Protein 4D8B (pdb70)

CATH classification: 3.90.70.50

B-factor: mean 12.62, std 6.17, range [6.02, 39.96]

Sequence (254 aa):
QPVVKSLLNSKGIHYNQGNPYNLLTPVIEKVKPGEQSFVGQHAATGCVATATAQIMKYHNYPNKGLKDYTYTLSSNNPYFNHPKNLLFAAISTRQYNWNNILPTYSGRESNVQKMAISELMADVGISVDMDYGPSSGSAGSSSRVQRALKENFGYNQSVHQINRSDFSKQDWEAQIDKELSQNQPVYYQGVGKVGGHAFVIDGADGRNFYHVNWGWGGVSDGFFRLDALNPSALGTGGGAGGFNGYQSAVVGIKPL

Secondary structure (DSSP, 8-state):
--EE--HHHHTT-B--SSTTT-TTSPBP-SPPTTS---TTSBPP--HHHHHHHHHHHHHT--SB----EEEE--TT-TTS-SS-EEEE-GGG-B--TTTS-SB--S-S-HHHHHHHHHHHHHHHHHTT-B-SSS-B---HHHHHHHHHHTT-B-TT-EEEEGGGS-HHHHHHHHHHHHHTT--EEEEEEETTEEEEEEEEEEESSS-EEEE-SSTTTT-EEE-TT----SS--TT-TT----EEEEEEE---B-

Solvent-accessible surface area: 10650 Å² total; per-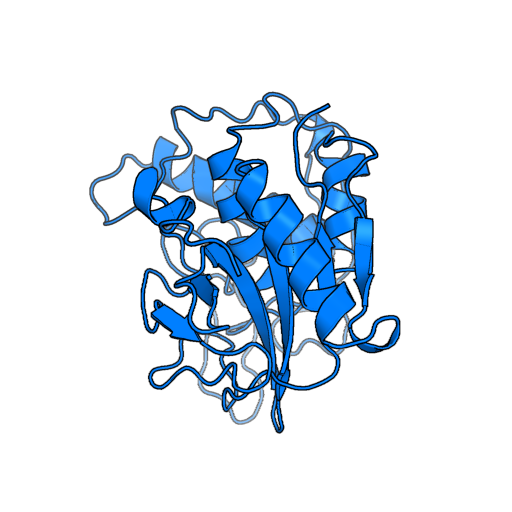residue (Å²): 66,78,106,24,104,11,11,0,71,85,94,29,1,53,0,50,3,30,121,12,8,15,48,86,4,21,66,2,66,76,74,89,114,94,61,140,62,46,74,51,90,61,0,7,0,0,16,4,0,0,1,5,0,0,1,0,18,21,37,67,50,4,102,90,0,92,122,49,39,85,21,78,7,59,90,135,6,44,24,0,86,61,120,58,102,12,120,2,21,0,36,92,47,131,9,70,22,126,39,2,40,46,57,16,111,37,243,32,54,112,97,47,38,89,14,0,0,54,0,0,9,2,0,0,15,0,0,36,0,66,1,1,27,60,9,38,30,68,0,1,56,85,1,38,48,3,2,40,91,0,0,2,2,35,140,38,0,84,60,10,56,69,108,102,67,63,96,141,71,1,20,51,47,0,26,118,18,2,68,75,84,13,0,0,0,0,30,1,62,15,104,98,31,33,6,2,0,0,0,0,0,1,34,38,147,81,45,1,11,0,2,0,2,5,40,32,68,29,39,19,88,32,64,8,88,34,0,78,10,112,57,70,25,59,34,3,46,67,5,18,0,60,26,195,12,6,0,0,5,6,1,76,41,140

Radius of gyration: 17.13 Å; Cα contacts (8 Å, |Δi|>4): 627; chains: 1; bounding box: 34×48×42 Å

Structure (mmCIF, N/CA/C/O backbone):
data_4D8B
#
_entry.id   4D8B
#
_cell.length_a   114.994
_cell.length_b   50.112
_cell.length_c   41.887
_cell.angle_alpha   90.00
_cell.angle_beta   90.00
_cell.angle_gamma   90.00
#
_symmetry.space_group_name_H-M   'P 21 21 2'
#
loop_
_entity.id
_entity.type
_entity.pdbx_description
1 polymer Streptopain
2 non-polymer 'NITRATE ION'
3 water water
#
loop_
_atom_site.group_PDB
_atom_site.id
_atom_site.type_symbol
_atom_site.label_atom_id
_atom_site.label_alt_id
_atom_site.label_comp_id
_atom_site.label_asym_id
_atom_site.label_entity_id
_atom_site.label_seq_id
_atom_site.pdbx_PDB_ins_code
_atom_site.Cartn_x
_atom_site.Cartn_y
_atom_site.Cartn_z
_atom_site.occupancy
_atom_site.B_iso_or_equiv
_atom_site.auth_seq_id
_atom_site.auth_comp_id
_atom_site.auth_asym_id
_atom_site.auth_atom_id
_atom_site.pdbx_PDB_model_num
ATOM 1 N N . GLN A 1 1 ? -16.867 -16.684 4.523 1.00 15.31 146 GLN A N 1
ATOM 2 C CA . GLN A 1 1 ? -16.978 -15.267 4.847 1.00 14.25 146 GLN A CA 1
ATOM 3 C C . GLN A 1 1 ? -17.950 -15.091 6.010 1.00 13.50 146 GLN A C 1
ATOM 4 O O . GLN A 1 1 ? -19.119 -15.453 5.882 1.00 14.22 146 GLN A O 1
ATOM 17 N N . PRO A 1 2 ? -17.483 -14.534 7.142 1.00 13.38 147 PRO A N 1
ATOM 18 C CA . PRO A 1 2 ? -18.414 -14.350 8.267 1.00 13.72 147 PRO A CA 1
ATOM 19 C C . PRO A 1 2 ? -19.533 -13.347 7.976 1.00 13.36 147 PRO A C 1
ATOM 20 O O . PRO A 1 2 ? -19.319 -12.414 7.198 1.00 14.40 147 PRO A O 1
ATOM 31 N N . VAL A 1 3 ? -20.708 -13.568 8.573 1.00 12.63 148 VAL A N 1
ATOM 32 C CA . VAL A 1 3 ? -21.814 -12.613 8.491 1.00 11.94 148 VAL A CA 1
ATOM 33 C C . VAL A 1 3 ? -21.646 -11.520 9.556 1.00 11.36 148 VAL A C 1
ATOM 34 O O . VAL A 1 3 ? -21.529 -11.809 10.752 1.00 12.30 148 VAL A O 1
ATOM 47 N N . VAL A 1 4 ? -21.631 -10.269 9.110 1.00 10.07 149 VAL A N 1
ATOM 48 C CA . VAL A 1 4 ? -21.517 -9.111 9.988 1.00 10.00 149 VAL A CA 1
ATOM 49 C C . VAL A 1 4 ? -22.587 -8.109 9.581 1.00 9.92 149 VAL A C 1
ATOM 50 O O . VAL A 1 4 ? -22.609 -7.649 8.451 1.00 10.24 149 VAL A O 1
ATOM 63 N N . LYS A 1 5 ? -23.483 -7.774 10.496 1.00 10.23 150 LYS A N 1
ATOM 64 C CA . LYS A 1 5 ? -24.529 -6.805 10.204 1.00 10.61 150 LYS A CA 1
ATOM 65 C C . LYS A 1 5 ? -23.927 -5.404 10.149 1.00 9.83 150 LYS A C 1
ATOM 66 O O . LYS A 1 5 ? -23.055 -5.054 10.933 1.00 11.18 150 LYS A O 1
ATOM 73 N N . SER A 1 6 ? -24.411 -4.590 9.221 1.00 9.00 151 SER A N 1
ATOM 74 C CA . SER A 1 6 ? -23.898 -3.244 9.016 1.00 8.28 151 SER A CA 1
ATOM 75 C C . SER A 1 6 ? -23.563 -2.509 10.311 1.00 7.73 151 SER A C 1
ATOM 76 O O . SER A 1 6 ? -24.450 -2.196 11.101 1.00 8.53 151 SER A O 1
ATOM 84 N N . LEU A 1 7 ? -22.289 -2.176 10.463 1.00 8.02 152 LEU A N 1
ATOM 85 C CA . LEU A 1 7 ? -21.822 -1.511 11.660 1.00 8.48 152 LEU A CA 1
ATOM 86 C C . LEU A 1 7 ? -22.340 -0.074 11.716 1.00 8.05 152 LEU A C 1
ATOM 87 O O . LEU A 1 7 ? -22.769 0.396 12.769 1.00 8.51 152 LEU A O 1
ATOM 103 N N . LEU A 1 8 ? -22.304 0.654 10.605 1.00 7.51 153 LEU A N 1
ATOM 104 C CA . LEU A 1 8 ? -22.830 2.014 10.643 1.00 7.36 153 LEU A CA 1
ATOM 105 C C . LEU A 1 8 ? -24.345 2.012 10.886 1.00 7.44 153 LEU A C 1
ATOM 106 O O . LEU A 1 8 ? -24.852 2.844 11.637 1.00 7.91 153 LEU A O 1
ATOM 122 N N . ASN A 1 9 ? -25.079 1.092 10.264 1.00 7.99 154 ASN A N 1
ATOM 123 C CA . ASN A 1 9 ? -26.521 1.060 10.492 1.00 8.06 154 ASN A CA 1
ATOM 124 C C . ASN A 1 9 ? -26.828 0.802 11.968 1.00 8.08 154 ASN A C 1
ATOM 125 O O . ASN A 1 9 ? -27.788 1.347 12.497 1.00 8.46 154 ASN A O 1
ATOM 136 N N . SER A 1 10 ? -26.016 -0.027 12.619 1.00 8.67 155 SER A N 1
ATOM 137 C CA . SER A 1 10 ? -26.244 -0.383 14.013 1.00 9.74 155 SER A CA 1
ATOM 138 C C . SER A 1 10 ? -26.151 0.829 14.933 1.00 9.91 155 SER A C 1
ATOM 139 O O . SER A 1 10 ? -26.725 0.798 16.020 1.00 10.82 155 SER A O 1
ATOM 147 N N . LYS A 1 11 ? -25.448 1.871 14.497 1.00 8.68 156 LYS A N 1
ATOM 148 C CA . LYS A 1 11 ? -25.302 3.098 15.270 1.00 9.20 156 LYS A CA 1
ATOM 149 C C . LYS A 1 11 ? -26.052 4.278 14.667 1.00 8.85 156 LYS A C 1
ATOM 150 O O . LYS A 1 11 ? -25.935 5.397 15.140 1.00 9.81 156 LYS A O 1
ATOM 169 N N . GLY A 1 12 ? -26.859 4.023 13.649 1.00 8.31 157 GLY A N 1
ATOM 170 C CA . GLY A 1 12 ? -27.647 5.066 13.031 1.00 8.03 157 GLY A CA 1
ATOM 171 C C . GLY A 1 12 ? -26.843 6.092 12.259 1.00 7.59 157 GLY A C 1
ATOM 172 O O . GLY A 1 12 ? -27.316 7.217 12.097 1.00 8.23 157 GLY A O 1
ATOM 176 N N . ILE A 1 13 ? -25.661 5.724 11.770 1.00 7.10 158 ILE A N 1
ATOM 177 C CA . ILE A 1 13 ? -24.767 6.677 11.126 1.00 7.38 158 ILE A CA 1
ATOM 178 C C . ILE A 1 13 ? -25.039 6.719 9.620 1.00 7.08 158 ILE A C 1
ATOM 179 O O . ILE A 1 13 ? -24.861 5.731 8.906 1.00 7.88 158 ILE A O 1
ATOM 195 N N . HIS A 1 14 ? -25.452 7.893 9.149 1.00 7.37 159 HIS A N 1
ATOM 196 C CA . HIS A 1 14 ? -25.805 8.098 7.749 1.00 7.72 159 HIS A CA 1
ATOM 197 C C . HIS A 1 14 ? -25.497 9.538 7.420 1.00 7.85 159 HIS A C 1
ATOM 198 O O . HIS A 1 14 ? -26.264 10.439 7.787 1.00 8.90 159 HIS A O 1
ATOM 213 N N . TYR A 1 15 ? -24.362 9.767 6.767 1.00 6.91 160 TYR A N 1
ATOM 214 C CA . TYR A 1 15 ? -23.966 11.102 6.346 1.00 7.08 160 TYR A CA 1
ATOM 215 C C . TYR A 1 15 ? -24.088 11.237 4.813 1.00 6.88 160 TYR A C 1
ATOM 216 O O . TYR A 1 15 ? -24.263 10.264 4.089 1.00 7.63 160 TYR A O 1
ATOM 234 N N . ASN A 1 16 ? -23.983 12.468 4.348 1.00 7.19 161 ASN A N 1
ATOM 235 C CA . ASN A 1 16 ? -24.104 12.806 2.939 1.00 7.09 161 ASN A CA 1
ATOM 236 C C . ASN A 1 16 ? -23.087 13.921 2.645 1.00 6.86 161 ASN A C 1
ATOM 237 O O . ASN A 1 16 ? -22.203 14.198 3.469 1.00 7.69 161 ASN A O 1
ATOM 248 N N . GLN A 1 17 ? -23.202 14.526 1.470 1.00 6.91 162 GLN A N 1
ATOM 249 C CA . GLN A 1 17 ? -22.241 15.527 1.009 1.00 7.03 162 GLN A CA 1
ATOM 250 C C . GLN A 1 17 ? -22.800 16.933 0.896 1.00 6.91 162 GLN A C 1
ATOM 251 O O . GLN A 1 17 ? -22.036 17.864 0.661 1.00 7.37 162 GLN A O 1
ATOM 265 N N . GLY A 1 18 ? -24.119 17.071 1.001 1.00 6.76 163 GLY A N 1
ATOM 266 C CA . GLY A 1 18 ? -24.787 18.355 0.871 1.00 7.25 163 GLY A CA 1
ATOM 267 C C . GLY A 1 18 ? -25.205 18.887 2.231 1.00 7.01 163 GLY A C 1
ATOM 268 O O . GLY A 1 18 ? -24.552 18.607 3.225 1.00 7.23 163 GLY A O 1
ATOM 272 N N . ASN A 1 19 ? -26.273 19.673 2.285 1.00 6.95 164 ASN A N 1
ATOM 273 C CA . ASN A 1 19 ? -26.678 20.276 3.550 1.00 7.22 164 ASN A CA 1
ATOM 274 C C . ASN A 1 19 ? -27.227 19.199 4.474 1.00 7.31 164 ASN A C 1
ATOM 275 O O . ASN A 1 19 ? -27.876 18.273 4.026 1.00 7.82 164 ASN A O 1
ATOM 286 N N . PRO A 1 20 ? -26.991 19.308 5.784 1.00 7.62 165 PRO A N 1
ATOM 287 C CA . PRO A 1 20 ? -26.236 20.318 6.532 1.00 7.64 165 PRO A CA 1
ATOM 288 C C . PRO A 1 20 ? -24.806 19.876 6.833 1.00 7.34 165 PRO A C 1
ATOM 289 O O . PRO A 1 20 ? -24.244 20.292 7.841 1.00 8.47 165 PRO A O 1
ATOM 300 N N . TYR A 1 21 ? -24.240 19.037 5.968 1.00 6.52 166 TYR A N 1
ATOM 301 C CA . TYR A 1 21 ? -22.877 18.534 6.105 1.00 6.60 166 TYR A CA 1
ATOM 302 C C . TYR A 1 21 ? -21.836 19.473 5.509 1.00 6.55 166 TYR A C 1
ATOM 303 O O . TYR A 1 21 ? -20.668 19.405 5.886 1.00 6.82 166 TYR A O 1
ATOM 321 N N . ASN A 1 22 ? -22.253 20.310 4.560 1.00 7.64 167 ASN A N 1
ATOM 322 C CA . ASN A 1 22 ? -21.329 21.148 3.810 1.00 7.80 167 ASN A CA 1
ATOM 323 C C . ASN A 1 22 ? -21.473 22.627 4.123 1.00 7.79 167 ASN A C 1
ATOM 324 O O . ASN A 1 22 ? -21.113 23.461 3.306 1.00 8.34 167 ASN A O 1
ATOM 335 N N . LEU A 1 23 ? -21.931 22.967 5.325 1.00 7.69 168 LEU A N 1
ATOM 336 C CA . LEU A 1 23 ? -22.141 24.374 5.665 1.00 8.60 168 LEU A CA 1
ATOM 337 C C . LEU A 1 23 ? -20.851 25.160 5.838 1.00 7.85 168 LEU A C 1
ATOM 338 O O . LEU A 1 23 ? -20.888 26.388 5.884 1.00 8.66 168 LEU A O 1
ATOM 354 N N . LEU A 1 24 ? -19.707 24.476 5.902 1.00 7.37 169 LEU A N 1
ATOM 355 C CA . LEU A 1 24 ? -18.432 25.140 6.084 1.00 7.65 169 LEU A CA 1
ATOM 356 C C . LEU A 1 24 ? -17.427 24.842 4.979 1.00 7.60 169 LEU A C 1
ATOM 357 O O . LEU A 1 24 ? -16.274 25.257 5.086 1.00 8.59 169 LEU A O 1
ATOM 373 N N . THR A 1 25 ? -17.840 24.149 3.923 1.00 7.02 170 THR A N 1
ATOM 374 C CA . THR A 1 25 ? -16.955 24.016 2.770 1.00 7.28 170 THR A CA 1
ATOM 375 C C . THR A 1 25 ? -16.904 25.358 2.016 1.00 7.43 170 THR A C 1
ATOM 376 O O . THR A 1 25 ? -17.741 26.239 2.230 1.00 7.51 170 THR A O 1
ATOM 387 N N . PRO A 1 26 ? -15.937 25.525 1.108 1.00 7.40 171 PRO A N 1
ATOM 388 C CA . PRO A 1 26 ? -15.846 26.797 0.387 1.00 7.43 171 PRO A CA 1
ATOM 389 C C . PRO A 1 26 ? -17.075 27.051 -0.479 1.00 7.29 171 PRO A C 1
ATOM 390 O O . PRO A 1 26 ? -17.615 26.133 -1.100 1.00 7.63 171 PRO A O 1
ATOM 401 N N . VAL A 1 27 ? -17.474 28.313 -0.551 1.00 7.69 172 VAL A N 1
ATOM 402 C CA . VAL A 1 27 ? -18.582 28.754 -1.380 1.00 8.57 172 VAL A CA 1
ATOM 403 C C . VAL A 1 27 ? -18.064 28.975 -2.796 1.00 8.26 172 VAL A C 1
ATOM 404 O O . VAL A 1 27 ? -17.112 29.722 -3.021 1.00 8.46 172 VAL A O 1
ATOM 417 N N . ILE A 1 28 ? -18.694 28.305 -3.745 1.00 7.87 173 ILE A N 1
ATOM 418 C CA . ILE A 1 28 ? -18.282 28.370 -5.136 1.00 7.77 173 ILE A CA 1
ATOM 419 C C . ILE A 1 28 ? -18.390 29.791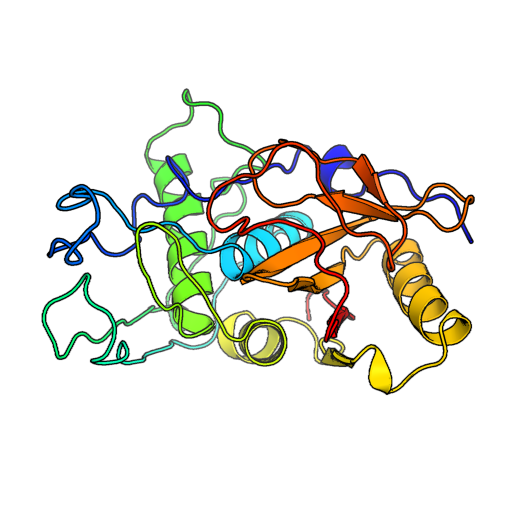 -5.680 1.00 7.83 173 ILE A C 1
ATOM 420 O O . ILE A 1 28 ? -19.367 30.502 -5.424 1.00 8.48 173 ILE A O 1
ATOM 436 N N . GLU A 1 29 ? -17.360 30.191 -6.421 1.00 7.81 174 GLU A N 1
ATOM 437 C CA . GLU A 1 29 ? -17.199 31.565 -6.897 1.00 8.49 174 GLU A CA 1
ATOM 438 C C . GLU A 1 29 ? -17.428 31.776 -8.387 1.00 8.42 174 GLU A C 1
ATOM 439 O O . GLU A 1 29 ? -17.722 32.889 -8.790 1.00 9.33 174 GLU A O 1
ATOM 451 N N . LYS A 1 30 ? -17.260 30.730 -9.187 1.00 8.40 175 LYS A N 1
ATOM 452 C CA . LYS A 1 30 ? -17.281 30.865 -10.645 1.00 8.72 175 LYS A CA 1
ATOM 453 C C . LYS A 1 30 ? -18.100 29.763 -11.280 1.00 8.20 175 LYS A C 1
ATOM 454 O O . LYS A 1 30 ? -18.272 28.689 -10.712 1.00 8.15 175 LYS A O 1
ATOM 473 N N . VAL A 1 31 ? -18.552 30.049 -12.495 1.00 8.64 176 VAL A N 1
ATOM 474 C CA . VAL A 1 31 ? -19.251 29.096 -13.339 1.00 8.98 176 VAL A CA 1
ATOM 475 C C . VAL A 1 31 ? -18.237 28.368 -14.224 1.00 8.47 176 VAL A C 1
ATOM 476 O O . VAL A 1 31 ? -17.391 28.997 -14.876 1.00 9.02 176 VAL A O 1
ATOM 489 N N . LYS A 1 32 ? -18.321 27.048 -14.276 1.00 8.73 177 LYS A N 1
ATOM 490 C CA . LYS A 1 32 ? -17.507 26.281 -15.198 1.00 8.87 177 LYS A CA 1
ATOM 491 C C . LYS A 1 32 ? -18.131 26.384 -16.580 1.00 9.09 177 LYS A C 1
ATOM 492 O O . LYS A 1 32 ? -19.318 26.125 -16.731 1.00 9.11 177 LYS A O 1
ATOM 511 N N . PRO A 1 33 ? -17.330 26.720 -17.607 1.00 9.64 178 PRO A N 1
ATOM 512 C CA . PRO A 1 33 ? -17.925 26.823 -18.943 1.00 10.56 178 PRO A CA 1
ATOM 513 C C . PRO A 1 33 ? -18.627 25.535 -19.337 1.00 10.64 178 PRO A C 1
ATOM 514 O O . PRO A 1 33 ? -18.083 24.451 -19.149 1.00 11.14 178 PRO A O 1
ATOM 525 N N . GLY A 1 34 ? -19.841 25.661 -19.850 1.00 11.24 179 GLY A N 1
ATOM 526 C CA . GLY A 1 34 ? -20.618 24.516 -20.263 1.00 12.57 179 GLY A CA 1
ATOM 527 C C . GLY A 1 34 ? -21.458 23.865 -19.184 1.00 12.21 179 GLY A C 1
ATOM 528 O O . GLY A 1 34 ? -22.124 22.87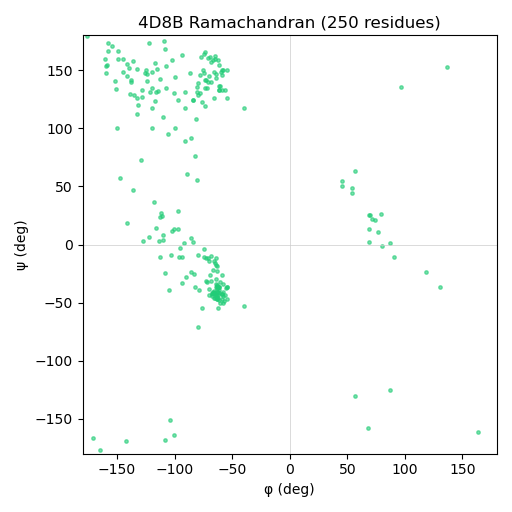2 -19.446 1.00 14.47 179 GLY A O 1
ATOM 532 N N . GLU A 1 35 ? -21.433 24.419 -17.979 1.00 10.17 180 GLU A N 1
ATOM 533 C CA . GLU A 1 35 ? -22.165 23.858 -16.848 1.00 9.72 180 GLU A CA 1
ATOM 534 C C . GLU A 1 35 ? -23.056 24.934 -16.250 1.00 8.97 180 GLU A C 1
ATOM 535 O O . GLU A 1 35 ? -22.708 26.104 -16.244 1.00 9.39 180 GLU A O 1
ATOM 547 N N . GLN A 1 36 ? -24.213 24.552 -15.720 1.00 9.88 181 GLN A N 1
ATOM 548 C CA . GLN A 1 36 ? -25.052 25.520 -15.017 1.00 10.68 181 GLN A CA 1
ATOM 549 C C . GLN A 1 36 ? -24.309 26.069 -13.800 1.00 9.84 181 GLN A C 1
ATOM 550 O O . GLN A 1 36 ? -23.346 25.486 -13.295 1.00 9.38 181 GLN A O 1
ATOM 564 N N . SER A 1 37 ? -24.751 27.224 -13.346 1.00 9.98 182 SER A N 1
ATOM 565 C CA . SER A 1 37 ? -24.085 27.890 -12.250 1.00 9.62 182 SER A CA 1
ATOM 566 C C . SER A 1 37 ? -24.353 27.223 -10.910 1.00 8.26 182 SER A C 1
ATOM 567 O O . SER A 1 37 ? -25.500 26.922 -10.564 1.00 8.80 182 SER A O 1
ATOM 575 N N . PHE A 1 38 ? -23.280 27.059 -10.142 1.00 8.11 183 PHE A N 1
ATOM 576 C CA . PHE A 1 38 ? -23.352 26.672 -8.735 1.00 7.88 183 PHE A CA 1
ATOM 577 C C . PHE A 1 38 ? -22.796 27.804 -7.861 1.00 8.00 183 PHE A C 1
ATOM 578 O O . PHE A 1 38 ? -22.526 27.600 -6.691 1.00 7.92 183 PHE A O 1
ATOM 595 N N . VAL A 1 39 ? -22.627 28.991 -8.428 1.00 7.83 184 VAL A N 1
ATOM 596 C CA . VAL A 1 39 ? -22.080 30.119 -7.682 1.00 8.14 184 VAL A CA 1
ATOM 597 C C . VAL A 1 39 ? -22.958 30.407 -6.472 1.00 8.61 184 VAL A C 1
ATOM 598 O O . VAL A 1 39 ? -24.178 30.479 -6.579 1.00 9.14 184 VAL A O 1
ATOM 611 N N . GLY A 1 40 ? -22.321 30.576 -5.324 1.00 8.79 185 GLY A N 1
ATOM 612 C CA . GLY A 1 40 ? -23.044 30.842 -4.103 1.00 9.04 185 GLY A CA 1
ATOM 613 C C . GLY A 1 40 ? -23.421 29.596 -3.319 1.00 9.27 185 GLY A C 1
ATOM 614 O O . GLY A 1 40 ? -23.863 29.699 -2.175 1.00 11.12 185 GLY A O 1
ATOM 618 N N . GLN A 1 41 ? -23.257 28.419 -3.911 1.00 8.10 186 GLN A N 1
ATOM 619 C CA . GLN A 1 41 ? -23.467 27.174 -3.184 1.00 7.44 186 GLN A CA 1
ATOM 620 C C . GLN A 1 41 ? -22.192 26.782 -2.474 1.00 7.50 186 GLN A C 1
ATOM 621 O O . GLN A 1 41 ? -21.096 26.982 -2.990 1.00 8.23 186 GLN A O 1
ATOM 635 N N . HIS A 1 42 ? -22.325 26.142 -1.323 1.00 7.59 187 HIS A N 1
ATOM 636 C CA . HIS A 1 42 ? -21.194 25.453 -0.737 1.00 7.26 187 HIS A CA 1
ATOM 637 C C . HIS A 1 42 ? -20.837 24.262 -1.599 1.00 6.93 187 HIS A C 1
ATOM 638 O O . HIS A 1 42 ? -21.704 23.538 -2.095 1.00 7.56 187 HIS A O 1
ATOM 653 N N . ALA A 1 43 ? -19.540 24.048 -1.769 1.00 6.99 188 ALA A N 1
ATOM 654 C CA . ALA A 1 43 ? -19.058 22.871 -2.466 1.00 6.62 188 ALA A CA 1
ATOM 655 C C . ALA A 1 43 ? -19.486 21.592 -1.750 1.00 6.46 188 ALA A C 1
ATOM 656 O O . ALA A 1 43 ? -19.710 21.575 -0.542 1.00 6.80 188 ALA A O 1
ATOM 663 N N . ALA A 1 44 ? -19.587 20.506 -2.492 1.00 6.32 189 ALA A N 1
ATOM 664 C CA . ALA A 1 44 ? -19.833 19.211 -1.875 1.00 6.58 189 ALA A CA 1
ATOM 665 C C . ALA A 1 44 ? -18.723 18.895 -0.881 1.00 6.49 18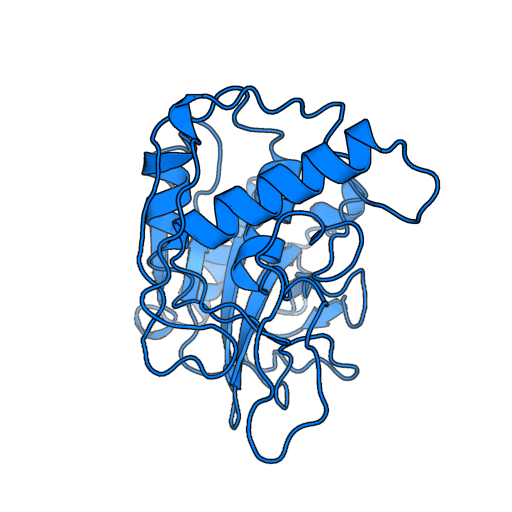9 ALA A C 1
ATOM 666 O O . ALA A 1 44 ? -17.553 19.244 -1.092 1.00 6.60 189 ALA A O 1
ATOM 673 N N . THR A 1 45 ? -19.042 18.147 0.162 1.00 6.44 190 THR A N 1
ATOM 674 C CA . THR A 1 45 ? -17.991 17.761 1.097 1.00 6.08 190 THR A CA 1
ATOM 675 C C . THR A 1 45 ? -16.925 16.871 0.451 1.00 6.17 190 THR A C 1
ATOM 676 O O . THR A 1 45 ? -15.769 16.882 0.881 1.00 6.59 190 THR A O 1
ATOM 687 N N . GLY A 1 46 ? -17.319 16.094 -0.557 1.00 6.36 191 GLY A N 1
ATOM 688 C CA . GLY A 1 46 ? -16.449 15.103 -1.173 1.00 6.73 191 GLY A CA 1
ATOM 689 C C . GLY A 1 46 ? -16.681 13.732 -0.588 1.00 6.46 191 GLY A C 1
ATOM 690 O O . GLY A 1 46 ? -16.762 13.572 0.612 1.00 6.90 191 GLY A O 1
ATOM 694 N N . CYS A 1 47 ? -16.756 12.720 -1.440 1.00 6.33 192 CYS A N 1
ATOM 695 C CA . CYS A 1 47 ? -16.984 11.369 -0.967 1.00 6.54 192 CYS A CA 1
ATOM 696 C C . CYS A 1 47 ? -15.918 10.914 0.016 1.00 6.40 192 CYS A C 1
ATOM 697 O O . CYS A 1 47 ? -16.209 10.126 0.913 1.00 6.76 192 CYS A O 1
ATOM 705 N N . VAL A 1 48 ? -14.678 11.352 -0.169 1.00 6.12 193 VAL A N 1
ATOM 706 C CA . VAL A 1 48 ? -13.601 10.914 0.695 1.00 6.65 193 VAL A CA 1
ATOM 707 C C . VAL A 1 48 ? -13.826 11.436 2.104 1.00 6.78 193 VAL A C 1
ATOM 708 O O . VAL A 1 48 ? -13.606 10.731 3.081 1.00 7.17 193 VAL A O 1
ATOM 721 N N . ALA A 1 49 ? -14.262 12.685 2.205 1.00 6.85 194 ALA A N 1
ATOM 722 C CA . ALA A 1 49 ? -14.550 13.281 3.505 1.00 7.01 194 ALA A CA 1
ATOM 723 C C . ALA A 1 49 ? -15.753 12.620 4.167 1.00 6.56 194 ALA A C 1
ATOM 724 O O . ALA A 1 49 ? -15.727 12.329 5.356 1.00 6.75 194 ALA A O 1
ATOM 731 N N . THR A 1 50 ? -16.817 12.378 3.411 1.00 6.12 195 THR A N 1
ATOM 732 C CA . THR A 1 50 ? -18.015 11.777 3.984 1.00 6.38 195 THR A CA 1
ATOM 733 C C . THR A 1 50 ? -17.736 10.352 4.487 1.00 6.53 195 THR A C 1
ATOM 734 O O . THR A 1 50 ? -18.201 9.964 5.541 1.00 7.15 195 THR A O 1
ATOM 745 N N . ALA A 1 51 ? -17.006 9.563 3.702 1.00 6.25 196 ALA A N 1
ATOM 746 C CA . ALA A 1 51 ? -16.664 8.208 4.116 1.00 6.40 196 ALA A CA 1
ATOM 747 C C . ALA A 1 51 ? -15.855 8.247 5.406 1.00 6.43 196 ALA A C 1
ATOM 748 O O . ALA A 1 51 ? -16.141 7.534 6.352 1.00 6.81 196 ALA A O 1
ATOM 755 N N . THR A 1 52 ? -14.816 9.072 5.429 1.00 6.18 197 THR A N 1
ATOM 756 C CA . THR A 1 52 ? -13.925 9.143 6.570 1.00 6.51 197 THR A CA 1
ATOM 757 C C . THR A 1 52 ? -14.676 9.643 7.795 1.00 6.62 197 THR A C 1
ATOM 758 O O . THR A 1 52 ? -14.520 9.100 8.883 1.00 6.83 197 THR A O 1
ATOM 769 N N . ALA A 1 53 ? -15.517 10.665 7.624 1.00 6.70 198 ALA A N 1
ATOM 770 C CA . ALA A 1 53 ? -16.275 11.215 8.750 1.00 6.99 198 ALA A CA 1
ATOM 771 C C . ALA A 1 53 ? -17.242 10.191 9.349 1.00 6.88 198 ALA A C 1
ATOM 772 O O . ALA A 1 53 ? -17.430 10.156 10.561 1.00 7.01 198 ALA A O 1
ATOM 779 N N . GLN A 1 54 ? -17.872 9.370 8.524 1.00 6.27 199 GLN A N 1
ATOM 780 C CA . GLN A 1 54 ? -18.761 8.331 9.061 1.00 6.69 199 GLN A CA 1
ATOM 781 C C . GLN A 1 54 ? -17.984 7.355 9.945 1.00 6.75 199 GLN A C 1
ATOM 782 O O . GLN A 1 54 ? -18.471 6.932 10.981 1.00 7.02 199 GLN A O 1
ATOM 796 N N . ILE A 1 55 ? -16.783 6.977 9.513 1.00 6.45 200 ILE A N 1
ATOM 797 C CA . ILE A 1 55 ? -15.965 6.056 10.281 1.00 6.81 200 ILE A CA 1
ATOM 798 C C . ILE A 1 55 ? -15.512 6.736 11.579 1.00 6.91 200 ILE A C 1
ATOM 799 O O . ILE A 1 55 ? -15.534 6.121 12.634 1.00 7.30 200 ILE A O 1
ATOM 815 N N . MET A 1 56 ? -15.122 8.005 11.519 1.00 6.84 201 MET A N 1
ATOM 816 C CA . MET A 1 56 ? -14.720 8.717 12.730 1.00 7.17 201 MET A CA 1
ATOM 817 C C . MET A 1 56 ? -15.882 8.799 13.716 1.00 7.41 201 MET A C 1
ATOM 818 O O . MET A 1 56 ? -15.680 8.633 14.911 1.00 7.99 201 MET A O 1
ATOM 832 N N . LYS A 1 57 ? -17.099 9.011 13.220 1.00 6.89 202 LYS A N 1
ATOM 833 C CA . LYS A 1 57 ? -18.258 9.049 14.096 1.00 7.17 202 LYS A CA 1
ATOM 834 C C . LYS A 1 57 ? -18.481 7.694 14.766 1.00 7.64 202 LYS A C 1
ATOM 835 O O . LYS A 1 57 ? -18.868 7.627 15.927 1.00 8.10 202 LYS A O 1
ATOM 854 N N . TYR A 1 58 ? -18.230 6.613 14.043 1.00 7.18 203 TYR A N 1
ATOM 855 C CA . TYR A 1 58 ? -18.364 5.283 14.611 1.00 7.61 203 TYR A CA 1
ATOM 856 C C . TYR A 1 58 ? -17.509 5.160 15.874 1.00 8.02 203 TYR A C 1
ATOM 857 O O . TYR A 1 58 ? -17.910 4.488 16.821 1.00 8.46 203 TYR A O 1
ATOM 875 N N . HIS A 1 59 ? -16.329 5.785 15.867 1.00 7.45 204 HIS A N 1
ATOM 876 C CA . HIS A 1 59 ? -15.402 5.746 17.000 1.00 7.93 204 HIS A CA 1
ATOM 877 C C . HIS A 1 59 ? -15.539 6.899 17.981 1.00 8.21 204 HIS A C 1
ATOM 878 O O . HIS A 1 59 ? -14.924 6.856 19.041 1.00 9.32 204 HIS A O 1
ATOM 893 N N . ASN A 1 60 ? -16.310 7.925 17.627 1.00 7.78 205 ASN A N 1
ATOM 894 C CA . ASN A 1 60 ? -16.385 9.146 18.423 1.00 8.16 205 ASN A CA 1
ATOM 895 C C . ASN A 1 60 ? -15.002 9.615 18.857 1.00 9.17 205 ASN A C 1
ATOM 896 O O . ASN A 1 60 ? -14.719 9.812 20.045 1.00 9.86 205 ASN A O 1
ATOM 907 N N . TYR A 1 61 ? -14.134 9.792 17.872 1.00 8.94 206 TYR A N 1
ATOM 908 C CA . TYR A 1 61 ? -12.724 10.030 18.150 1.00 9.66 206 TYR A CA 1
ATOM 909 C C . TYR A 1 61 ? -12.120 10.853 17.012 1.00 9.59 206 TYR A C 1
ATOM 910 O O . TYR A 1 61 ? -12.446 10.620 15.851 1.00 9.59 206 TYR A O 1
ATOM 928 N N . PRO A 1 62 ? -11.231 11.805 17.332 1.00 9.67 207 PRO A N 1
ATOM 929 C CA . PRO A 1 62 ? -10.662 12.139 18.637 1.00 9.85 207 PRO A CA 1
ATOM 930 C C . PRO A 1 62 ? -11.442 13.246 19.325 1.00 9.92 207 PRO A C 1
ATOM 931 O O . PRO A 1 62 ? -12.164 13.999 18.675 1.00 9.96 207 PRO A O 1
ATOM 942 N N . ASN A 1 63 ? -11.250 13.392 20.636 1.00 10.77 208 ASN A N 1
ATOM 943 C CA . ASN A 1 63 ? -11.797 14.548 21.330 1.00 11.47 208 ASN A CA 1
ATOM 944 C C . ASN A 1 63 ? -11.043 15.817 20.983 1.00 10.49 208 ASN A C 1
ATOM 945 O O . ASN A 1 63 ? -11.624 16.896 20.957 1.00 11.65 208 ASN A O 1
ATOM 956 N N . LYS A 1 64 ? -9.746 15.679 20.721 1.00 10.89 209 LYS A N 1
ATOM 957 C CA . LYS A 1 64 ? -8.889 16.811 20.406 1.00 11.35 209 LYS A CA 1
ATOM 958 C C . LYS A 1 64 ? -8.125 16.526 19.121 1.00 10.12 209 LYS A C 1
ATOM 959 O O . LYS A 1 64 ? -7.445 15.509 18.996 1.00 10.76 209 LYS A O 1
ATOM 978 N N . GLY A 1 65 ? -8.214 17.435 18.164 1.00 9.01 210 GLY A N 1
ATOM 979 C CA . GLY A 1 65 ? -7.376 17.343 16.984 1.00 9.03 210 GLY A CA 1
ATOM 980 C C . GLY A 1 65 ? -5.912 17.584 17.309 1.00 8.68 210 GLY A C 1
ATOM 981 O O . GLY A 1 65 ? -5.580 18.250 18.277 1.00 9.51 210 GLY A O 1
ATOM 985 N N . LEU A 1 66 ? -5.020 17.074 16.460 1.00 8.60 211 LEU A N 1
ATOM 986 C CA . LEU A 1 66 ? -3.582 17.089 16.746 1.00 9.22 211 LEU A CA 1
ATOM 987 C C . LEU A 1 66 ? -2.742 18.103 15.996 1.00 9.64 211 LEU A C 1
ATOM 988 O O . LEU A 1 66 ? -1.832 18.676 16.567 1.00 10.46 211 LEU A O 1
ATOM 1004 N N . LYS A 1 67 ? -3.036 18.310 14.718 1.00 9.44 212 LYS A N 1
ATOM 1005 C CA . LYS A 1 67 ? -2.134 19.060 13.854 1.00 8.96 212 LYS A CA 1
ATOM 1006 C C . LYS A 1 67 ? -2.939 19.750 12.763 1.00 8.41 212 LYS A C 1
ATOM 1007 O O . LYS A 1 67 ? -3.805 19.132 12.139 1.00 8.74 212 LYS A O 1
ATOM 1026 N N . ASP A 1 68 ? -2.648 21.024 12.528 1.00 8.15 213 ASP A N 1
ATOM 1027 C CA . ASP A 1 68 ? -3.321 21.798 11.504 1.00 8.06 213 ASP A CA 1
ATOM 1028 C C . ASP A 1 68 ? -2.910 21.300 10.108 1.00 8.40 213 ASP A C 1
ATOM 1029 O O . ASP A 1 68 ? -1.870 20.662 9.931 1.00 9.87 213 ASP A O 1
ATOM 1038 N N . TYR A 1 69 ? -3.718 21.642 9.114 1.00 7.79 214 TYR A N 1
ATOM 1039 C CA . TYR A 1 69 ? -3.413 21.289 7.735 1.00 7.97 214 TYR A CA 1
ATOM 1040 C C . TYR A 1 69 ? -3.723 22.460 6.822 1.00 7.32 214 TYR A C 1
ATOM 1041 O O . TYR A 1 69 ? -4.733 23.137 7.003 1.00 7.66 214 TYR A O 1
ATOM 1059 N N . THR A 1 70 ? -2.866 22.663 5.822 1.00 7.55 215 THR A N 1
ATOM 1060 C CA . THR A 1 70 ? -2.981 23.748 4.850 1.00 8.01 215 THR A CA 1
ATOM 1061 C C . THR A 1 70 ? -2.663 23.205 3.471 1.00 7.16 215 THR A C 1
ATOM 1062 O O . THR A 1 70 ? -1.709 22.434 3.326 1.00 7.45 215 THR A O 1
ATOM 1073 N N . TYR A 1 71 ? -3.403 23.636 2.451 1.00 6.82 216 TYR A N 1
ATOM 1074 C CA . TYR A 1 71 ? -3.019 23.352 1.075 1.00 7.07 216 TYR A CA 1
ATOM 1075 C C . TYR A 1 71 ? -3.602 24.427 0.170 1.00 7.10 216 TYR A C 1
ATOM 1076 O O . TYR A 1 71 ? -4.420 25.240 0.586 1.00 7.78 216 TYR A O 1
ATOM 1094 N N . THR A 1 72 ? -3.170 24.401 -1.083 1.00 7.46 217 THR A N 1
ATOM 1095 C CA . THR A 1 72 ? -3.638 25.340 -2.094 1.00 7.81 217 THR A CA 1
ATOM 1096 C C . THR A 1 72 ? -4.389 24.572 -3.182 1.00 7.24 217 THR A C 1
ATOM 1097 O O . THR A 1 72 ? -3.913 23.546 -3.678 1.00 7.96 217 THR A O 1
ATOM 1108 N N . LEU A 1 73 ? -5.582 25.038 -3.554 1.00 7.28 218 LEU A N 1
ATOM 1109 C CA . LEU A 1 73 ? -6.327 24.409 -4.630 1.00 7.89 218 LEU A CA 1
ATOM 1110 C C . LEU A 1 73 ? -5.533 24.444 -5.927 1.00 8.11 218 LEU A C 1
ATOM 1111 O O . LEU A 1 73 ? -4.781 25.376 -6.202 1.00 8.35 218 LEU A O 1
ATOM 1127 N N . SER A 1 74 ? -5.733 23.433 -6.753 1.00 9.13 219 SER A N 1
ATOM 1128 C CA . SER A 1 74 ? -5.178 23.452 -8.091 1.00 10.09 219 SER A CA 1
ATOM 1129 C C . SER A 1 74 ? -5.722 24.627 -8.881 1.00 9.15 219 SER A C 1
ATOM 1130 O O . SER A 1 74 ? -6.925 24.882 -8.865 1.00 8.83 219 SER A O 1
ATOM 1138 N N . SER A 1 75 ? -4.847 25.309 -9.610 1.00 10.92 220 SER A N 1
ATOM 1139 C CA . SER A 1 75 ? -5.290 26.414 -10.451 1.00 11.97 220 SER A CA 1
ATOM 1140 C C . SER A 1 75 ? -6.137 25.936 -11.636 1.00 12.25 220 SER A C 1
ATOM 1141 O O . SER A 1 75 ? -6.740 26.750 -12.319 1.00 13.38 220 SER A O 1
ATOM 1149 N N . ASN A 1 76 ? -6.190 24.627 -11.872 1.00 11.53 221 ASN A N 1
ATOM 1150 C CA . ASN A 1 76 ? -7.109 24.048 -12.847 1.00 13.15 221 ASN A CA 1
ATOM 1151 C C . ASN A 1 76 ? -8.556 23.996 -12.385 1.00 11.97 221 ASN A C 1
ATOM 1152 O O . ASN A 1 76 ? -9.435 23.713 -13.187 1.00 13.71 221 ASN A O 1
ATOM 1163 N N . ASN A 1 77 ? -8.813 24.257 -11.109 1.00 9.56 222 ASN A N 1
ATOM 1164 C CA . ASN A 1 77 ? -10.162 24.202 -10.592 1.00 8.80 222 ASN A CA 1
ATOM 1165 C C . ASN A 1 77 ? -10.932 25.421 -11.093 1.00 8.43 222 ASN A C 1
ATOM 1166 O O . ASN A 1 77 ? -10.559 26.553 -10.794 1.00 8.95 222 ASN A O 1
ATOM 1177 N N . PRO A 1 78 ? -12.015 25.201 -11.857 1.00 8.25 223 PRO A N 1
ATOM 1178 C CA . PRO A 1 78 ? -12.701 26.324 -12.502 1.00 8.42 223 PRO A CA 1
ATOM 1179 C C . PRO A 1 78 ? -13.717 27.032 -11.606 1.00 8.59 223 PRO A C 1
ATOM 1180 O O . PRO A 1 78 ? -14.395 27.961 -12.055 1.00 9.20 223 PRO A O 1
ATOM 1191 N N . TYR A 1 79 ? -13.840 26.596 -10.356 1.00 7.81 224 TYR A N 1
ATOM 1192 C CA . TYR A 1 79 ? -14.900 27.083 -9.477 1.00 7.81 224 TYR A CA 1
ATOM 1193 C C . TYR A 1 79 ? -14.482 28.209 -8.550 1.00 7.60 224 TYR A C 1
ATOM 1194 O O . TYR A 1 79 ? -15.338 28.813 -7.899 1.00 8.14 224 TYR A O 1
ATOM 1212 N N . PHE A 1 80 ? -13.187 28.474 -8.479 1.00 7.84 225 PHE A N 1
ATOM 1213 C CA . PHE A 1 80 ? -12.630 29.445 -7.546 1.00 8.29 225 PHE A CA 1
ATOM 1214 C C . PHE A 1 80 ? -11.660 30.370 -8.226 1.00 8.56 225 PHE A C 1
ATOM 1215 O O . PHE A 1 80 ? -11.009 30.003 -9.194 1.00 9.43 225 PHE A O 1
ATOM 1232 N N . ASN A 1 81 ? -11.568 31.581 -7.694 1.00 8.81 226 ASN A N 1
ATOM 1233 C CA . ASN A 1 81 ? -10.488 32.489 -8.037 1.00 9.10 226 ASN A CA 1
ATOM 1234 C C . ASN A 1 81 ? -9.198 32.001 -7.387 1.00 9.53 226 ASN A C 1
ATOM 1235 O O . ASN A 1 81 ? -9.202 31.515 -6.255 1.00 10.76 226 ASN A O 1
ATOM 1246 N N . HIS A 1 82 ? -8.102 32.138 -8.112 1.00 9.52 227 HIS A N 1
ATOM 1247 C CA . HIS A 1 82 ? -6.808 31.642 -7.679 1.00 9.71 227 HIS A CA 1
ATOM 1248 C C . HIS A 1 82 ? -5.827 32.769 -7.457 1.00 10.15 227 HIS A C 1
ATOM 1249 O O . HIS A 1 82 ? -5.912 33.805 -8.110 1.00 12.41 227 HIS A O 1
ATOM 1264 N N . PRO A 1 83 ? -4.867 32.574 -6.551 1.00 9.76 228 PRO A N 1
ATOM 1265 C CA . PRO A 1 83 ? -4.674 31.392 -5.708 1.00 9.34 228 PRO A CA 1
ATOM 1266 C C . PRO A 1 83 ? -5.682 31.330 -4.565 1.00 9.01 228 PRO A C 1
ATOM 1267 O O . PRO A 1 83 ? -6.120 32.359 -4.050 1.00 9.44 228 PRO A O 1
ATOM 1278 N N . LYS A 1 84 ? -6.007 30.109 -4.156 1.00 8.78 229 LYS A N 1
ATOM 1279 C CA . LYS A 1 84 ? -6.936 29.874 -3.062 1.00 9.25 229 LYS A CA 1
ATOM 1280 C C . LYS A 1 84 ? -6.332 28.855 -2.116 1.00 8.51 229 LYS A C 1
ATOM 1281 O O . LYS A 1 84 ? -6.158 27.700 -2.471 1.00 9.77 229 LYS A O 1
ATOM 1300 N N . ASN A 1 85 ? -5.994 29.317 -0.919 1.00 8.26 230 ASN A N 1
ATOM 1301 C CA . ASN A 1 85 ? -5.439 28.473 0.122 1.00 9.16 230 ASN A CA 1
ATOM 1302 C C . ASN A 1 85 ? -6.525 28.102 1.107 1.00 9.00 230 ASN A C 1
ATOM 1303 O O . ASN A 1 85 ? -7.407 28.903 1.396 1.00 11.94 230 ASN A O 1
ATOM 1314 N N . LEU A 1 86 ? -6.459 26.886 1.625 1.00 7.76 231 LEU A N 1
ATOM 1315 C CA A LEU A 1 86 ? -7.379 26.394 2.646 0.33 8.19 231 LEU A CA 1
ATOM 1316 C CA B LEU A 1 86 ? -7.383 26.454 2.655 0.67 8.37 231 LEU A CA 1
ATOM 1317 C C . LEU A 1 86 ? -6.591 25.978 3.865 1.00 8.77 231 LEU A C 1
ATOM 1318 O O . LEU A 1 86 ? -5.520 25.407 3.748 1.00 10.22 231 LEU A O 1
ATOM 1349 N N . PHE A 1 87 ? -7.149 26.251 5.032 1.00 9.42 232 PHE A N 1
ATOM 1350 C CA . PHE A 1 87 ? -6.493 26.003 6.305 1.00 9.34 232 PHE A CA 1
ATOM 1351 C C . PHE A 1 87 ? -7.518 25.434 7.259 1.00 8.50 232 PHE A C 1
ATOM 1352 O O . PHE A 1 87 ? -8.589 25.999 7.430 1.00 10.21 232 PHE A O 1
ATOM 1369 N N . ALA A 1 88 ? -7.178 24.327 7.902 1.00 7.94 233 ALA A N 1
ATOM 1370 C CA . ALA A 1 88 ? -8.005 23.752 8.955 1.00 8.69 233 ALA A CA 1
ATOM 1371 C C . ALA A 1 88 ? -7.196 23.719 10.240 1.00 8.07 233 ALA A C 1
ATOM 1372 O O . ALA A 1 88 ? -6.164 23.045 10.322 1.00 8.02 233 ALA A O 1
ATOM 1379 N N . ALA A 1 89 ? -7.672 24.453 11.239 1.00 8.41 234 ALA A N 1
ATOM 1380 C CA . ALA A 1 89 ? -6.997 24.570 12.530 1.00 9.02 234 ALA A CA 1
ATOM 1381 C C . ALA A 1 89 ? -7.289 23.361 13.429 1.00 8.59 234 ALA A C 1
ATOM 1382 O O . ALA A 1 89 ? -7.773 23.496 14.560 1.00 9.18 234 ALA A O 1
ATOM 1389 N N . ILE A 1 90 ? -7.000 22.175 12.909 1.00 7.69 235 ILE A N 1
ATOM 1390 C CA . ILE A 1 90 ? -7.358 20.926 13.561 1.00 7.89 235 ILE A CA 1
ATOM 1391 C C . ILE A 1 90 ? -6.701 20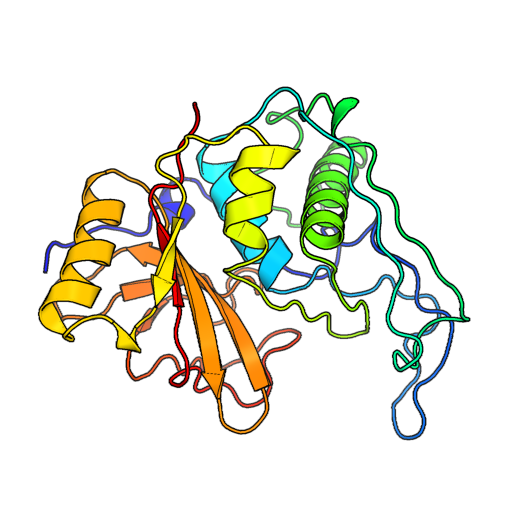.795 14.938 1.00 7.88 235 ILE A C 1
ATOM 1392 O O . ILE A 1 90 ? -7.307 20.232 15.847 1.00 8.15 235 ILE A O 1
ATOM 1408 N N . SER A 1 91 ? -5.500 21.340 15.115 1.00 7.97 236 SER A N 1
ATOM 1409 C CA . SER A 1 91 ? -4.838 21.263 16.408 1.00 9.11 236 SER A CA 1
ATOM 1410 C C . SER A 1 91 ? -5.604 21.997 17.510 1.00 9.89 236 SER A C 1
ATOM 1411 O O . SER A 1 91 ? -5.321 21.771 18.687 1.00 11.46 236 SER A O 1
ATOM 1419 N N . THR A 1 92 ? -6.517 22.897 17.142 1.00 9.43 237 THR A N 1
ATOM 1420 C CA . THR A 1 92 ? -7.321 23.649 18.106 1.00 10.07 237 THR A CA 1
ATOM 1421 C C . THR A 1 92 ? -8.677 23.027 18.362 1.00 9.75 237 THR A C 1
ATOM 1422 O O . THR A 1 92 ? -9.454 23.536 19.165 1.00 10.49 237 THR A O 1
ATOM 1433 N N . ARG A 1 93 ? -8.990 21.946 17.666 1.00 9.05 238 ARG A N 1
ATOM 1434 C CA . ARG A 1 93 ? -10.345 21.413 17.738 1.00 10.16 238 ARG A CA 1
ATOM 1435 C C . ARG A 1 93 ? -10.605 20.590 18.975 1.00 10.98 238 ARG A C 1
ATOM 1436 O O . ARG A 1 93 ? -9.863 19.656 19.296 1.00 11.58 238 ARG A O 1
ATOM 1457 N N . GLN A 1 94 ? -11.690 20.946 19.647 1.00 10.52 239 GLN A N 1
ATOM 1458 C CA . GLN A 1 94 ? -12.317 20.121 20.643 1.00 10.96 239 GLN A CA 1
ATOM 1459 C C . GLN A 1 94 ? -13.570 19.590 19.961 1.00 10.64 239 GLN A C 1
ATOM 1460 O O . GLN A 1 94 ? -14.598 20.262 19.900 1.00 13.13 239 GLN A O 1
ATOM 1474 N N . TYR A 1 95 ? -13.483 18.400 19.391 1.00 9.54 240 TYR A N 1
ATOM 1475 C CA . TYR A 1 95 ? -14.630 17.818 18.730 1.00 9.07 240 TYR A CA 1
ATOM 1476 C C . TYR A 1 95 ? -15.588 17.292 19.779 1.00 8.77 240 TYR A C 1
ATOM 1477 O O . TYR A 1 95 ? -15.213 16.480 20.623 1.00 9.90 240 TYR A O 1
ATOM 1495 N N . ASN A 1 96 ? -16.821 17.786 19.736 1.00 8.72 241 ASN A N 1
ATOM 1496 C CA . ASN A 1 96 ? -17.840 17.390 20.680 1.00 8.52 241 ASN A CA 1
ATOM 1497 C C . ASN A 1 96 ? -18.730 16.346 20.023 1.00 8.25 241 ASN A C 1
ATOM 1498 O O . ASN A 1 96 ? -19.607 16.663 19.221 1.00 8.10 241 ASN A O 1
ATOM 1509 N N . TRP A 1 97 ? -18.485 15.086 20.353 1.00 8.52 242 TRP A N 1
ATOM 1510 C CA . TRP A 1 97 ? -19.168 13.969 19.722 1.00 8.84 242 TRP A CA 1
ATOM 1511 C C . TRP A 1 97 ? -20.612 13.807 20.199 1.00 9.24 242 TRP A C 1
ATOM 1512 O O . TRP A 1 97 ? -21.348 12.992 19.657 1.00 11.29 242 TRP A O 1
ATOM 1533 N N . ASN A 1 98 ? -21.025 14.629 21.159 1.00 9.44 243 ASN A N 1
ATOM 1534 C CA . ASN A 1 98 ? -22.446 14.766 21.487 1.00 10.53 243 ASN A CA 1
ATOM 1535 C C . ASN A 1 98 ? -23.155 15.740 20.558 1.00 9.73 243 ASN A C 1
ATOM 1536 O O . ASN A 1 98 ? -24.368 15.658 20.384 1.00 11.69 243 ASN A O 1
ATOM 1547 N N . ASN A 1 99 ? -22.409 16.675 19.974 1.00 8.95 244 ASN A N 1
ATOM 1548 C CA . ASN A 1 99 ? -22.951 17.602 18.987 1.00 8.64 244 ASN A CA 1
ATOM 1549 C C . ASN A 1 99 ? -22.842 17.065 17.553 1.00 8.10 244 ASN A C 1
ATOM 1550 O O . ASN A 1 99 ? -23.634 17.461 16.706 1.00 8.13 244 ASN A O 1
ATOM 1561 N N . ILE A 1 100 ? -21.850 16.206 17.289 1.00 8.01 245 ILE A N 1
ATOM 1562 C CA . ILE A 1 100 ? -21.662 15.585 15.981 1.00 7.40 245 ILE A CA 1
ATOM 1563 C C . ILE A 1 100 ? -22.545 14.335 15.976 1.00 7.64 245 ILE A C 1
ATOM 1564 O O . ILE A 1 100 ? -22.156 13.279 16.465 1.00 8.33 245 ILE A O 1
ATOM 1580 N N . LEU A 1 101 ? -23.768 14.501 15.501 1.00 7.72 246 LEU A N 1
ATOM 1581 C CA . LEU A 1 101 ? -24.789 13.468 15.583 1.00 8.01 246 LEU A CA 1
ATOM 1582 C C . LEU A 1 101 ? -24.568 12.391 14.533 1.00 8.44 246 LEU A C 1
ATOM 1583 O O . LEU A 1 101 ? -23.856 12.601 13.553 1.00 8.51 246 LEU A O 1
ATOM 1599 N N . PRO A 1 102 ? -25.184 11.210 14.731 1.00 8.70 247 PRO A N 1
ATOM 1600 C CA . PRO A 1 102 ? -25.003 10.118 13.766 1.00 9.16 247 PRO A CA 1
ATOM 1601 C C . PRO A 1 102 ? -25.672 10.379 12.423 1.00 8.47 247 PRO A C 1
ATOM 1602 O O . PRO A 1 102 ? -25.242 9.828 11.420 1.00 8.33 247 PRO A O 1
ATOM 1613 N N . THR A 1 103 ? -26.718 11.185 12.403 1.00 8.54 248 THR A N 1
ATOM 1614 C CA . THR A 1 103 ? -27.327 11.568 11.145 1.00 8.67 248 THR A CA 1
ATOM 1615 C C . THR A 1 103 ? -28.095 12.859 11.354 1.00 9.10 248 THR A C 1
ATOM 1616 O O . THR A 1 103 ? -28.346 13.276 12.484 1.00 9.44 248 THR A O 1
ATOM 1627 N N . TYR A 1 104 ? -28.473 13.476 10.241 1.00 9.78 249 TYR A N 1
ATOM 1628 C CA . TYR A 1 104 ? -29.139 14.774 10.231 1.00 10.46 249 TYR A CA 1
ATOM 1629 C C . TYR A 1 104 ? -30.292 14.706 9.270 1.00 12.33 249 TYR A C 1
ATOM 1630 O O . TYR A 1 104 ? -30.130 14.280 8.123 1.00 14.78 249 TYR A O 1
ATOM 1648 N N . SER A 1 105 ? -31.460 15.114 9.734 1.00 12.52 250 SER A N 1
ATOM 1649 C CA . SER A 1 105 ? -32.615 15.165 8.853 1.00 12.61 250 SER A CA 1
ATOM 1650 C C . SER A 1 105 ? -33.313 16.521 8.857 1.00 10.74 250 SER A C 1
ATOM 1651 O O . SER A 1 105 ? -34.312 16.679 8.159 1.00 1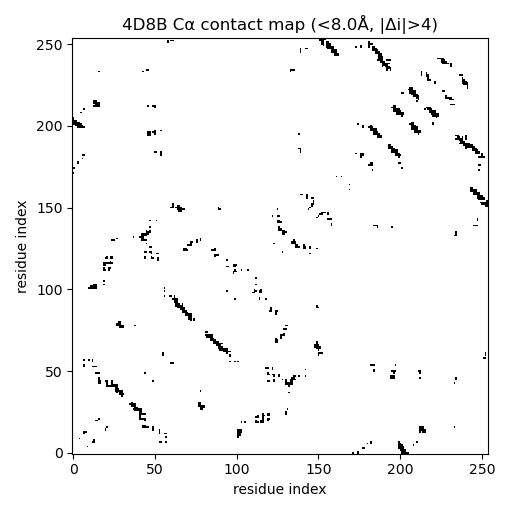0.61 250 SER A O 1
ATOM 1659 N N . GLY A 1 106 ? -32.765 17.492 9.586 1.00 10.04 251 GLY A N 1
ATOM 1660 C CA . GLY A 1 106 ? -33.203 18.868 9.484 1.00 10.52 251 GLY A CA 1
ATOM 1661 C C . GLY A 1 106 ? -33.522 19.595 10.771 1.00 9.80 251 GLY A C 1
ATOM 1662 O O . GLY A 1 106 ? -33.285 20.791 10.851 1.00 10.31 251 GLY A O 1
ATOM 1666 N N . ARG A 1 107 ? -34.099 18.913 11.754 1.00 10.40 252 ARG A N 1
ATOM 1667 C CA . ARG A 1 107 ? -34.545 19.590 12.968 1.00 11.59 252 ARG A CA 1
ATOM 1668 C C . ARG A 1 107 ? -33.459 19.753 14.011 1.00 11.88 252 ARG A C 1
ATOM 1669 O O . ARG A 1 107 ? -33.727 20.237 15.101 1.00 14.27 252 ARG A O 1
ATOM 1690 N N . GLU A 1 108 ? -32.231 19.384 13.670 1.00 10.70 253 GLU A N 1
ATOM 1691 C CA . GLU A 1 108 ? -31.115 19.544 14.585 1.00 10.66 253 GLU A CA 1
ATOM 1692 C C . GLU A 1 108 ? -30.822 21.019 14.827 1.00 10.88 253 GLU A C 1
ATOM 1693 O O . GLU A 1 108 ? -31.177 21.877 14.020 1.00 10.98 253 GLU A O 1
ATOM 1705 N N . SER A 1 109 ? -30.153 21.316 15.930 1.00 10.94 254 SER A N 1
ATOM 1706 C CA . SER A 1 109 ? -29.777 22.683 16.225 1.00 10.99 254 SER A CA 1
ATOM 1707 C C . SER A 1 109 ? -28.669 23.165 15.298 1.00 10.18 254 SER A C 1
ATOM 1708 O O . SER A 1 109 ? -27.929 22.377 14.687 1.00 9.89 254 SER A O 1
ATOM 1716 N N . ASN A 1 110 ? -28.527 24.475 15.203 1.00 10.68 255 ASN A N 1
ATOM 1717 C CA . ASN A 1 110 ? -27.428 25.005 14.424 1.00 10.21 255 ASN A CA 1
ATOM 1718 C C . ASN A 1 110 ? -26.072 24.589 14.971 1.00 9.37 25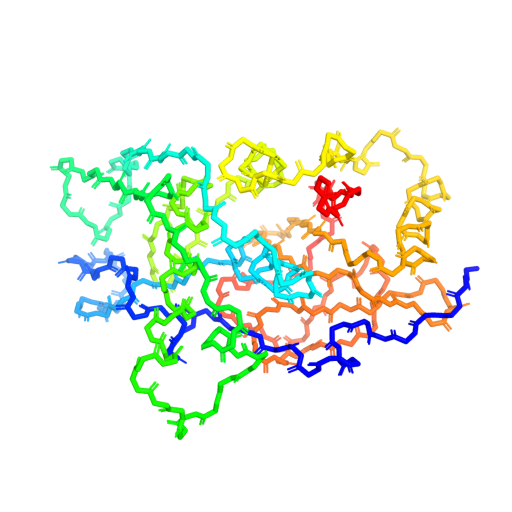5 ASN A C 1
ATOM 1719 O O . ASN A 1 110 ? -25.157 24.321 14.212 1.00 9.47 255 ASN A O 1
ATOM 1730 N N . VAL A 1 111 ? -25.941 24.519 16.289 1.00 9.77 256 VAL A N 1
ATOM 1731 C CA . VAL A 1 111 ? -24.699 24.035 16.884 1.00 9.97 256 VAL A CA 1
ATOM 1732 C C . VAL A 1 111 ? -24.390 22.619 16.386 1.00 8.44 256 VAL A C 1
ATOM 1733 O O . VAL A 1 111 ? -23.246 22.311 16.064 1.00 8.95 256 VAL A O 1
ATOM 1746 N N . GLN A 1 112 ? -25.395 21.754 16.346 1.00 8.68 257 GLN A N 1
ATOM 1747 C CA . GLN A 1 112 ? -25.189 20.394 15.873 1.00 8.73 257 GLN A CA 1
ATOM 1748 C C . GLN A 1 112 ? -24.847 20.331 14.389 1.00 7.76 257 GLN A C 1
ATOM 1749 O O . GLN A 1 112 ? -23.996 19.550 13.982 1.00 7.77 257 GLN A O 1
ATOM 1763 N N . LYS A 1 113 ? -25.514 21.146 13.586 1.00 7.74 258 LYS A N 1
ATOM 1764 C CA . LYS A 1 113 ? -25.216 21.211 12.154 1.00 7.68 258 LYS A CA 1
ATOM 1765 C C . LYS A 1 113 ? -23.811 21.742 11.906 1.00 7.88 258 LYS A C 1
ATOM 1766 O O . LYS A 1 113 ? -23.091 21.249 11.054 1.00 8.15 258 LYS A O 1
ATOM 1785 N N . MET A 1 114 ? -23.423 22.758 12.656 1.00 7.79 259 MET A N 1
ATOM 1786 C CA . MET A 1 114 ? -22.085 23.306 12.496 1.00 8.37 259 MET A CA 1
ATOM 1787 C C . MET A 1 114 ? -21.018 22.318 12.970 1.00 7.74 259 MET A C 1
ATOM 1788 O O . MET A 1 114 ? -19.924 22.277 12.414 1.00 7.98 259 MET A O 1
ATOM 1802 N N . ALA A 1 115 ? -21.333 21.497 13.965 1.00 7.28 260 ALA A N 1
ATOM 1803 C CA . ALA A 1 115 ? -20.366 20.524 14.454 1.00 7.37 260 ALA A CA 1
ATOM 1804 C C . ALA A 1 115 ? -20.014 19.506 13.368 1.00 6.69 260 ALA A C 1
ATOM 1805 O O . ALA A 1 115 ? -18.844 19.231 13.151 1.00 6.86 260 ALA A O 1
ATOM 1812 N N . ILE A 1 116 ? -21.008 18.948 12.677 1.00 6.97 261 ILE A N 1
ATOM 1813 C CA . ILE A 1 116 ? -20.713 18.005 11.608 1.00 6.77 261 ILE A CA 1
ATOM 1814 C C . ILE A 1 116 ? -20.082 18.741 10.433 1.00 6.32 261 ILE A C 1
ATOM 1815 O O . ILE A 1 116 ? -19.164 18.220 9.810 1.00 6.52 261 ILE A O 1
ATOM 1831 N N . SER A 1 117 ? -20.543 19.950 10.128 1.00 6.66 262 SER A N 1
ATOM 1832 C CA . SER A 1 117 ? -19.950 20.679 9.012 1.00 6.59 262 SER A CA 1
ATOM 1833 C C . SER A 1 117 ? -18.478 20.990 9.260 1.00 6.79 262 SER A C 1
ATOM 1834 O O . SER A 1 117 ? -17.674 20.959 8.355 1.00 6.83 262 SER A O 1
ATOM 1842 N N . GLU A 1 118 ? -18.125 21.289 10.499 1.00 7.00 263 GLU A N 1
ATOM 1843 C CA . GLU A 1 118 ? -16.739 21.559 10.851 1.00 7.26 263 GLU A CA 1
ATOM 1844 C C . GLU A 1 118 ? -15.881 20.306 10.669 1.00 7.20 263 GLU A C 1
ATOM 1845 O O . GLU A 1 118 ? -14.808 20.372 10.079 1.00 7.37 263 GLU A O 1
ATOM 1857 N N . LEU A 1 119 ? -16.356 19.165 11.152 1.00 7.17 264 LEU A N 1
ATOM 1858 C CA . LEU A 1 119 ? -15.640 17.916 10.928 1.00 7.25 264 LEU A CA 1
ATOM 1859 C C . LEU A 1 119 ? -15.470 17.628 9.431 1.00 6.52 264 LEU A C 1
ATOM 1860 O O . LEU A 1 119 ? -14.379 17.293 8.978 1.00 6.79 264 LEU A O 1
ATOM 1876 N N . MET A 1 120 ? -16.545 17.773 8.666 1.00 6.76 265 MET A N 1
ATOM 1877 C CA . MET A 1 120 ? -16.473 17.534 7.224 1.00 6.36 265 MET A CA 1
ATOM 1878 C C . MET A 1 120 ? -15.462 18.438 6.537 1.00 6.39 265 MET A C 1
ATOM 1879 O O . MET A 1 120 ? -14.725 17.997 5.659 1.00 6.67 265 MET A O 1
ATOM 1893 N N . ALA A 1 121 ? -15.458 19.711 6.917 1.00 6.54 266 ALA A N 1
ATOM 1894 C CA . ALA A 1 121 ? -14.549 20.678 6.320 1.00 6.93 266 ALA A CA 1
ATOM 1895 C C . ALA A 1 121 ? -13.100 20.371 6.699 1.00 6.91 266 ALA A C 1
ATOM 1896 O O . ALA A 1 121 ? -12.200 20.453 5.884 1.00 7.59 266 ALA A O 1
ATOM 1903 N N . ASP A 1 122 ? -12.875 20.023 7.958 1.00 6.53 267 ASP A N 1
ATOM 1904 C CA . ASP A 1 122 ? -11.539 19.688 8.437 1.00 7.12 267 ASP A CA 1
ATOM 1905 C C . ASP A 1 122 ? -11.008 18.441 7.725 1.00 6.64 267 ASP A C 1
ATOM 1906 O O . ASP A 1 122 ? -9.854 18.423 7.261 1.00 7.07 267 ASP A O 1
ATOM 1915 N N . VAL A 1 123 ? -11.832 17.406 7.636 1.00 6.86 268 VAL A N 1
ATOM 1916 C CA . VAL A 1 123 ? -11.406 16.186 6.975 1.00 6.92 268 VAL A CA 1
ATOM 1917 C C . VAL A 1 123 ? -11.134 16.445 5.503 1.00 6.33 268 VAL A C 1
ATOM 1918 O O . VAL A 1 123 ? -10.120 16.000 4.961 1.00 6.56 268 VAL A O 1
ATOM 1931 N N . GLY A 1 124 ? -12.031 17.163 4.845 1.00 6.64 269 GLY A N 1
ATOM 1932 C CA . GLY A 1 124 ? -11.811 17.453 3.436 1.00 6.86 269 GLY A CA 1
ATOM 1933 C C . GLY A 1 124 ? -10.516 18.214 3.174 1.00 6.07 269 GLY A C 1
ATOM 1934 O O . GLY A 1 124 ? -9.753 17.910 2.268 1.00 6.55 269 GLY A O 1
ATOM 1938 N N . ILE A 1 125 ? -10.243 19.201 4.009 1.00 6.30 270 ILE A N 1
ATOM 1939 C CA . ILE A 1 125 ? -9.002 19.961 3.863 1.00 6.66 270 ILE A CA 1
ATOM 1940 C C . ILE A 1 125 ? -7.784 19.047 4.062 1.00 6.60 270 ILE A C 1
ATOM 1941 O O . ILE A 1 125 ? -6.813 19.110 3.309 1.00 7.07 270 ILE A O 1
ATOM 1957 N N . SER A 1 126 ? -7.866 18.155 5.041 1.00 6.80 271 SER A N 1
ATOM 1958 C CA . SER A 1 126 ? -6.756 17.255 5.334 1.00 6.92 271 SER A CA 1
ATOM 1959 C C . SER A 1 126 ? -6.442 16.278 4.221 1.00 6.97 271 SER A C 1
ATOM 1960 O O . SER A 1 126 ? -5.352 15.693 4.230 1.00 7.71 271 SER A O 1
ATOM 1968 N N . VAL A 1 127 ? -7.362 16.102 3.276 1.00 6.85 272 VAL A N 1
ATOM 1969 C CA . VAL A 1 127 ? -7.118 15.232 2.137 1.00 7.27 272 VAL A CA 1
ATOM 1970 C C . VAL A 1 127 ? -7.035 16.029 0.819 1.00 7.11 272 VAL A C 1
ATOM 1971 O O . VAL A 1 127 ? -7.211 15.469 -0.258 1.00 7.29 272 VAL A O 1
ATOM 1984 N N . ASP A 1 128 ? -6.705 17.314 0.918 1.00 6.78 273 ASP A N 1
ATOM 1985 C CA . ASP A 1 128 ? -6.463 18.169 -0.246 1.00 7.14 273 ASP A CA 1
ATOM 1986 C C . ASP A 1 128 ? -7.637 18.147 -1.212 1.00 6.87 273 ASP A C 1
ATOM 1987 O O . ASP A 1 128 ? -7.469 18.000 -2.416 1.00 7.84 273 ASP A O 1
ATOM 1996 N N . MET A 1 129 ? -8.835 18.323 -0.675 1.00 6.55 274 MET A N 1
ATOM 1997 C CA . MET A 1 129 ? -10.024 18.194 -1.484 1.00 6.72 274 MET A CA 1
ATOM 1998 C C . MET A 1 129 ? -10.069 19.211 -2.631 1.00 7.31 274 MET A C 1
ATOM 1999 O O . MET A 1 129 ? -9.887 20.411 -2.431 1.00 7.69 274 MET A O 1
ATOM 2013 N N . ASP A 1 130 ? -10.384 18.725 -3.827 1.00 7.34 275 ASP A N 1
ATOM 2014 C CA . ASP A 1 130 ? -10.588 19.595 -4.976 1.00 7.65 275 ASP A CA 1
ATOM 2015 C C . ASP A 1 130 ? -12.074 19.964 -5.020 1.00 7.32 275 ASP A C 1
ATOM 2016 O O . ASP A 1 130 ? -12.889 19.268 -5.602 1.00 8.63 275 ASP A O 1
ATOM 2025 N N . TYR A 1 131 ? -12.429 21.046 -4.340 1.00 6.83 276 TYR A N 1
ATOM 2026 C CA . TYR A 1 131 ? -13.818 21.389 -4.084 1.00 6.92 276 TYR A CA 1
ATOM 2027 C C . TYR A 1 131 ? -14.562 21.852 -5.328 1.00 7.20 276 TYR A C 1
ATOM 2028 O O . TYR A 1 131 ? -14.060 22.639 -6.131 1.00 8.46 276 TYR A O 1
ATOM 2046 N N . GLY A 1 132 ? -15.807 21.408 -5.444 1.00 6.96 277 GLY A N 1
ATOM 2047 C CA . GLY A 1 132 ? -16.677 21.862 -6.498 1.00 7.26 277 GLY A CA 1
ATOM 2048 C C . GLY A 1 132 ? -18.085 21.363 -6.268 1.00 6.96 277 GLY A C 1
ATOM 2049 O O . GLY A 1 132 ? -18.426 20.880 -5.186 1.00 7.19 277 GLY A O 1
ATOM 2053 N N . PRO A 1 133 ? -18.936 21.459 -7.289 1.00 7.34 278 PRO A N 1
ATOM 2054 C CA . PRO A 1 133 ? -20.275 20.876 -7.217 1.00 7.29 278 PRO A CA 1
ATOM 2055 C C . PRO A 1 133 ? -20.173 19.394 -6.858 1.00 7.47 278 PRO A C 1
ATOM 2056 O O . PRO A 1 133 ? -21.007 18.861 -6.135 1.00 8.25 278 PRO A O 1
ATOM 2067 N N . SER A 1 134 ? -19.139 18.745 -7.388 1.00 7.75 279 SER A N 1
ATOM 2068 C CA . SER A 1 134 ? -18.620 17.503 -6.828 1.00 7.92 279 SER A CA 1
ATOM 2069 C C . SER A 1 134 ? -17.197 17.818 -6.386 1.00 7.35 279 SER A C 1
ATOM 2070 O O . SER A 1 134 ? -16.573 18.746 -6.894 1.00 7.90 279 SER A O 1
ATOM 2078 N N . SER A 1 135 ? -16.694 17.046 -5.429 1.00 7.30 280 SER A N 1
ATOM 2079 C CA . SER A 1 135 ? -15.408 17.320 -4.822 1.00 7.23 280 SER A CA 1
ATOM 2080 C C . SER A 1 135 ? -14.583 16.044 -4.753 1.00 7.18 280 SER A C 1
ATOM 2081 O O . SER A 1 135 ? -15.036 15.043 -4.217 1.00 7.92 280 SER A O 1
ATOM 2089 N N . GLY A 1 136 ? -13.369 16.098 -5.292 1.00 7.74 281 GLY A N 1
ATOM 2090 C CA . GLY A 1 136 ? -12.538 14.917 -5.447 1.00 7.95 281 GLY A CA 1
ATOM 2091 C C . GLY A 1 136 ? -11.227 15.009 -4.690 1.00 7.41 281 GLY A C 1
ATOM 2092 O O . GLY A 1 136 ? -10.657 16.081 -4.509 1.00 8.40 281 GLY A O 1
ATOM 2096 N N . SER A 1 137 ? -10.755 13.849 -4.242 1.00 7.27 282 SER A N 1
ATOM 2097 C CA . SER A 1 137 ? -9.490 13.723 -3.531 1.00 7.12 282 SER A CA 1
ATOM 2098 C C . SER A 1 137 ? -8.785 12.450 -3.971 1.00 7.55 282 SER A C 1
ATOM 2099 O O . SER A 1 137 ? -9.426 11.498 -4.391 1.00 7.94 282 SER A O 1
ATOM 2107 N N . ALA A 1 138 ? -7.470 12.434 -3.839 1.00 7.84 283 ALA A N 1
ATOM 2108 C CA . ALA A 1 138 ? -6.693 11.227 -4.093 1.00 8.43 283 ALA A CA 1
ATOM 2109 C C . ALA A 1 138 ? -7.136 10.068 -3.195 1.00 8.02 283 ALA A C 1
ATOM 2110 O O . ALA A 1 138 ? -6.956 8.909 -3.545 1.00 8.79 283 ALA A O 1
ATOM 2117 N N . GLY A 1 139 ? -7.698 10.368 -2.035 1.00 7.30 284 GLY A N 1
ATOM 2118 C CA . GLY A 1 139 ? -8.309 9.325 -1.231 1.00 6.84 284 GLY A CA 1
ATOM 2119 C C . GLY A 1 139 ? -7.362 8.616 -0.286 1.00 7.10 284 GLY A C 1
ATOM 2120 O O . GLY A 1 139 ? -6.698 9.252 0.518 1.00 7.77 284 GLY A O 1
ATOM 2124 N N . SER A 1 140 ? -7.313 7.292 -0.385 1.00 7.09 285 SER A N 1
ATOM 2125 C CA . SER A 1 140 ? -6.645 6.417 0.584 1.00 7.24 285 SER A CA 1
ATOM 2126 C C . SER A 1 140 ? -5.317 6.922 1.128 1.00 7.22 285 SER A C 1
ATOM 2127 O O . SER A 1 140 ? -5.086 6.936 2.329 1.00 7.34 285 SER A O 1
ATOM 2135 N N . SER A 1 141 ? -4.400 7.281 0.247 1.00 6.67 286 SER A N 1
ATOM 2136 C CA A SER A 1 141 ? -3.064 7.682 0.662 0.66 8.64 286 SER A CA 1
ATOM 2137 C CA B SER A 1 141 ? -3.070 7.658 0.711 0.34 7.14 286 SER A CA 1
ATOM 2138 C C . SER A 1 141 ? -3.099 8.895 1.593 1.00 7.87 286 SER A C 1
ATOM 2139 O O . SER A 1 141 ? -2.291 9.009 2.515 1.00 9.02 286 SER A O 1
ATOM 2154 N N . ARG A 1 142 ? -4.034 9.806 1.320 1.00 7.47 287 ARG A N 1
ATOM 2155 C CA . ARG A 1 142 ? -4.190 10.987 2.148 1.00 8.09 287 ARG A CA 1
ATOM 2156 C C . ARG A 1 142 ? -5.013 10.691 3.390 1.00 7.77 287 ARG A C 1
ATOM 2157 O O . ARG A 1 142 ? -4.716 11.238 4.438 1.00 7.98 287 ARG A O 1
ATOM 2178 N N . VAL A 1 143 ? -6.030 9.831 3.274 1.00 7.17 288 VAL A N 1
ATOM 2179 C CA . VAL A 1 143 ? -6.875 9.465 4.408 1.00 7.26 288 VAL A CA 1
ATOM 2180 C C . VAL A 1 143 ? -6.062 8.800 5.503 1.00 7.35 288 VAL A C 1
ATOM 2181 O O . VAL A 1 143 ? -6.183 9.154 6.659 1.00 7.59 288 VAL A O 1
ATOM 2194 N N . GLN A 1 144 ? -5.223 7.835 5.145 1.00 7.32 289 GLN A N 1
ATOM 2195 C CA . GLN A 1 144 ? -4.473 7.127 6.177 1.00 7.48 289 GLN A CA 1
ATOM 2196 C C . GLN A 1 144 ? -3.535 8.096 6.904 1.00 7.73 289 GLN A C 1
ATOM 2197 O O . GLN A 1 144 ? -3.410 8.055 8.117 1.00 8.18 289 GLN A O 1
ATOM 2211 N N . ARG A 1 145 ? -2.903 8.992 6.154 1.00 7.63 290 ARG A N 1
ATOM 2212 C CA . ARG A 1 145 ? -1.999 9.965 6.759 1.00 8.48 290 ARG A CA 1
ATOM 2213 C C . ARG A 1 145 ? -2.773 10.912 7.679 1.00 8.38 290 ARG A C 1
ATOM 2214 O O . ARG A 1 145 ? -2.341 11.179 8.793 1.00 9.17 290 ARG A O 1
ATOM 2235 N N . ALA A 1 146 ? -3.907 11.421 7.207 1.00 7.85 291 ALA A N 1
ATOM 2236 C CA . ALA A 1 146 ? -4.674 12.394 7.977 1.00 8.00 291 ALA A CA 1
ATOM 2237 C C . ALA A 1 146 ? -5.174 11.767 9.270 1.00 7.46 291 ALA A C 1
ATOM 2238 O O . ALA A 1 146 ? -5.099 12.377 10.327 1.00 7.99 291 ALA A O 1
ATOM 2245 N N . LEU A 1 147 ? -5.701 10.554 9.193 1.00 7.15 292 LEU A N 1
ATOM 2246 C CA . LEU A 1 147 ? -6.236 9.904 10.368 1.00 7.46 292 LEU A CA 1
ATOM 2247 C C . LEU A 1 147 ? -5.182 9.816 11.456 1.00 8.23 292 LEU A C 1
ATOM 2248 O O . LEU A 1 147 ? -5.487 10.070 12.619 1.00 8.81 292 LEU A O 1
ATOM 2264 N N . LYS A 1 148 ? -3.952 9.449 11.105 1.00 8.05 293 LYS A N 1
ATOM 2265 C CA . LYS A 1 148 ? -2.881 9.343 12.088 1.00 8.22 293 LYS A CA 1
ATOM 2266 C C . LYS A 1 148 ? -2.344 10.706 12.511 1.00 9.27 293 LYS A C 1
ATOM 2267 O O . LYS A 1 148 ? -2.301 11.033 13.695 1.00 10.50 293 LYS A O 1
ATOM 2286 N N . GLU A 1 149 ? -1.925 11.501 11.542 1.00 9.37 294 GLU A N 1
ATOM 2287 C CA . GLU A 1 149 ? -1.161 12.708 11.833 1.00 10.47 294 GLU A CA 1
ATOM 2288 C C . GLU A 1 149 ? -2.027 13.866 12.303 1.00 10.47 294 GLU A C 1
ATOM 2289 O O . GLU A 1 149 ? -1.627 14.632 13.192 1.00 12.15 294 GLU A O 1
ATOM 2301 N N . ASN A 1 150 ? -3.202 14.019 11.712 1.00 9.65 295 ASN A N 1
ATOM 2302 C CA . ASN A 1 150 ? -4.063 15.131 12.082 1.00 10.45 295 ASN A CA 1
ATOM 2303 C C . ASN A 1 150 ? -5.068 14.745 13.153 1.00 10.06 295 ASN A C 1
ATOM 2304 O O . ASN A 1 150 ? -5.401 15.569 13.998 1.00 11.02 295 ASN A O 1
ATOM 2315 N N . PHE A 1 151 ? -5.534 13.498 13.134 1.00 9.71 296 PHE A N 1
ATOM 2316 C CA . PHE A 1 151 ? -6.632 13.087 13.993 1.00 9.68 296 PHE A CA 1
ATOM 2317 C C . PHE A 1 151 ? -6.268 12.066 15.069 1.00 10.16 296 PHE A C 1
ATOM 2318 O O . PHE A 1 151 ? -7.129 11.656 15.844 1.00 11.76 296 PHE A O 1
ATOM 2335 N N . GLY A 1 152 ? -4.997 11.690 15.166 1.00 10.29 297 GLY A N 1
ATOM 2336 C CA . GLY A 1 152 ? -4.540 10.879 16.280 1.00 10.70 297 GLY A CA 1
ATOM 2337 C C . GLY A 1 152 ? -5.025 9.443 16.334 1.00 10.11 297 GLY A C 1
ATOM 2338 O O . GLY A 1 152 ? -5.063 8.839 17.398 1.00 11.38 297 GLY A O 1
ATOM 2342 N N . TYR A 1 153 ? -5.367 8.868 15.191 1.00 9.06 298 TYR A N 1
ATOM 2343 C CA . TYR A 1 153 ? -5.708 7.460 15.155 1.00 8.85 298 TYR A CA 1
ATOM 2344 C C . TYR A 1 153 ? -4.446 6.592 15.290 1.00 8.56 298 TYR A C 1
ATOM 2345 O O . TYR A 1 153 ? -3.310 7.060 15.148 1.00 9.21 298 TYR A O 1
ATOM 2363 N N . ASN A 1 154 ? -4.682 5.328 15.607 1.00 9.00 299 ASN A N 1
ATOM 2364 C CA . ASN A 1 154 ? -3.652 4.331 15.867 1.00 9.03 299 ASN A CA 1
ATOM 2365 C C . ASN A 1 154 ? -2.699 4.153 14.691 1.00 8.94 299 ASN A C 1
ATOM 2366 O O . ASN A 1 154 ? -3.100 4.288 13.528 1.00 8.74 299 ASN A O 1
ATOM 2377 N N . GLN A 1 155 ? -1.456 3.797 14.983 1.00 9.16 300 GLN A N 1
ATOM 2378 C CA . GLN A 1 155 ? -0.494 3.466 13.936 1.00 9.61 300 GLN A CA 1
ATOM 2379 C C . GLN A 1 155 ? -0.889 2.229 13.128 1.00 9.26 300 GLN A C 1
ATOM 2380 O O . GLN A 1 155 ? -0.309 1.967 12.075 1.00 9.38 300 GLN A O 1
ATOM 2394 N N . SER A 1 156 ? -1.883 1.481 13.603 1.00 8.55 301 SER A N 1
ATOM 2395 C CA . SER A 1 156 ? -2.438 0.381 12.812 1.00 8.62 301 SER A CA 1
ATOM 2396 C C . SER A 1 156 ? -3.112 0.866 11.516 1.00 7.79 301 SER A C 1
ATOM 2397 O O . SER A 1 156 ? -3.337 0.075 10.611 1.00 7.96 301 SER A O 1
ATOM 2405 N N . VAL A 1 157 ? -3.438 2.150 11.419 1.00 7.51 302 VAL A N 1
ATOM 2406 C CA . VAL A 1 157 ? -4.076 2.680 10.220 1.00 7.65 302 VAL A CA 1
ATOM 2407 C C . VAL A 1 157 ? -3.110 2.590 9.054 1.00 7.33 302 VAL A C 1
ATOM 2408 O O . VAL A 1 157 ? -1.979 3.077 9.134 1.00 7.71 302 VAL A O 1
ATOM 2421 N N . HIS A 1 158 ? -3.543 1.967 7.966 1.00 7.79 303 HIS A N 1
ATOM 2422 C CA . HIS A 1 158 ? -2.722 1.923 6.777 1.00 7.92 303 HIS A CA 1
ATOM 2423 C C . HIS A 1 158 ? -3.558 1.630 5.539 1.00 7.95 303 HIS A C 1
ATOM 2424 O O . HIS A 1 158 ? -4.629 1.018 5.610 1.00 8.33 303 HIS A O 1
ATOM 2439 N N . GLN A 1 159 ? -3.064 2.092 4.400 1.00 7.67 304 GLN A N 1
ATOM 2440 C CA . GLN A 1 159 ? -3.645 1.770 3.095 1.00 7.91 304 GLN A CA 1
ATOM 2441 C C . GLN A 1 159 ? -3.229 0.398 2.597 1.00 7.84 304 GLN A C 1
ATOM 2442 O O . GLN A 1 159 ? -2.054 0.030 2.722 1.00 9.17 304 GLN A O 1
ATOM 2456 N N . ILE A 1 160 ? -4.161 -0.339 2.007 1.00 7.28 305 ILE A N 1
ATOM 2457 C CA . ILE A 1 160 ? -3.862 -1.549 1.271 1.00 7.35 305 ILE A CA 1
ATOM 2458 C C . ILE A 1 160 ? -4.415 -1.397 -0.139 1.00 7.67 305 ILE A C 1
ATOM 2459 O O . ILE A 1 160 ? -5.498 -0.830 -0.351 1.00 7.84 305 ILE A O 1
ATOM 2475 N N . ASN A 1 161 ? -3.660 -1.891 -1.106 1.00 8.02 306 ASN A N 1
ATOM 2476 C CA . ASN A 1 161 ? -4.054 -1.825 -2.499 1.00 8.45 306 ASN A CA 1
ATOM 2477 C C . ASN A 1 161 ? -4.461 -3.196 -3.013 1.00 8.45 306 ASN A C 1
ATOM 2478 O O . ASN A 1 161 ? -3.762 -4.203 -2.785 1.00 8.49 306 ASN A O 1
ATOM 2489 N N . ARG A 1 162 ? -5.577 -3.240 -3.729 1.00 8.49 307 ARG A N 1
ATOM 2490 C CA . ARG A 1 162 ? -6.115 -4.497 -4.229 1.00 9.01 307 ARG A CA 1
ATOM 2491 C C . ARG A 1 162 ? -5.093 -5.278 -5.054 1.00 8.84 307 ARG A C 1
ATOM 2492 O O . ARG A 1 162 ? -5.058 -6.505 -4.994 1.00 9.78 307 ARG A O 1
ATOM 2513 N N . SER A 1 163 ? -4.273 -4.569 -5.813 1.00 9.92 308 SER A N 1
ATOM 2514 C CA . SER A 1 163 ? -3.301 -5.198 -6.690 1.00 11.50 308 SER A CA 1
ATOM 2515 C C . SER A 1 163 ? -2.204 -5.966 -5.956 1.00 11.26 308 SER A C 1
ATOM 2516 O O . SER A 1 163 ? -1.482 -6.734 -6.568 1.00 13.24 308 SER A O 1
ATOM 2524 N N . ASP A 1 164 ? -2.069 -5.750 -4.653 1.00 10.32 309 ASP A N 1
ATOM 2525 C CA . ASP A 1 164 ? -1.024 -6.392 -3.873 1.00 10.29 309 ASP A CA 1
ATOM 2526 C C . ASP A 1 164 ? -1.457 -7.711 -3.245 1.00 10.55 309 ASP A C 1
ATOM 2527 O O . ASP A 1 164 ? -0.655 -8.352 -2.558 1.00 12.11 309 ASP A O 1
ATOM 2536 N N . PHE A 1 165 ? -2.697 -8.129 -3.486 1.00 9.08 310 PHE A N 1
ATOM 2537 C CA . PHE A 1 165 ? -3.260 -9.305 -2.832 1.00 9.66 310 PHE A CA 1
ATOM 2538 C C . PHE A 1 165 ? -4.079 -10.143 -3.779 1.00 10.03 310 PHE A C 1
ATOM 2539 O O . PHE A 1 165 ? -4.665 -9.630 -4.721 1.00 10.50 310 PHE A O 1
ATOM 2556 N N . SER A 1 166 ? -4.139 -11.443 -3.510 1.00 9.80 311 SER A N 1
ATOM 2557 C CA . SER A 1 166 ? -5.137 -12.304 -4.135 1.00 9.65 311 SER A CA 1
ATOM 2558 C C . SER A 1 166 ? -6.537 -11.876 -3.679 1.00 9.13 311 SER A C 1
ATOM 2559 O O . SER A 1 166 ? -6.695 -11.188 -2.662 1.00 9.10 311 SER A O 1
ATOM 2567 N N . LYS A 1 167 ? -7.562 -12.294 -4.416 1.00 9.29 312 LYS A N 1
ATOM 2568 C CA . LYS A 1 167 ? -8.931 -12.048 -3.984 1.00 10.13 312 LYS A CA 1
ATOM 2569 C C . LYS A 1 167 ? -9.147 -12.579 -2.574 1.00 9.88 312 LYS A C 1
ATOM 2570 O O . LYS A 1 167 ? -9.720 -11.906 -1.727 1.00 9.51 312 LYS A O 1
ATOM 2589 N N . GLN A 1 168 ? -8.694 -13.804 -2.325 1.00 9.11 313 GLN A N 1
ATOM 2590 C CA . GLN A 1 168 ? -8.876 -14.419 -1.027 1.00 9.68 313 GLN A CA 1
ATOM 2591 C C . GLN A 1 168 ? -8.257 -13.564 0.074 1.00 9.31 313 GLN A C 1
ATOM 2592 O O . GLN A 1 168 ? -8.886 -13.304 1.096 1.00 9.13 313 GLN A O 1
ATOM 2606 N N . ASP A 1 169 ? -7.001 -13.165 -0.106 1.00 8.92 314 ASP A N 1
ATOM 2607 C CA . ASP A 1 169 ? -6.299 -12.464 0.960 1.00 9.57 314 ASP A CA 1
ATOM 2608 C C . ASP A 1 169 ? -6.825 -11.044 1.131 1.00 9.32 314 ASP A C 1
ATOM 2609 O O . ASP A 1 169 ? -6.821 -10.512 2.235 1.00 9.66 314 ASP A O 1
ATOM 2618 N N . TRP A 1 170 ? -7.281 -10.435 0.041 1.00 8.59 315 TRP A N 1
ATOM 2619 C CA . TRP A 1 170 ? -7.908 -9.119 0.095 1.00 8.45 315 TRP A CA 1
ATOM 2620 C C . TRP A 1 170 ? -9.171 -9.180 0.939 1.00 8.59 315 TRP A C 1
ATOM 2621 O O . TRP A 1 170 ? -9.347 -8.419 1.897 1.00 8.84 315 TRP A O 1
ATOM 2642 N N . GLU A 1 171 ? -10.059 -10.098 0.576 1.00 9.00 316 GLU A N 1
ATOM 2643 C CA . GLU A 1 171 ? -11.325 -10.238 1.278 1.00 9.33 316 GLU A CA 1
ATOM 2644 C C . GLU A 1 171 ? -11.107 -10.660 2.726 1.00 9.38 316 GLU A C 1
ATOM 2645 O O . GLU A 1 171 ? -11.833 -10.209 3.614 1.00 9.86 316 GLU A O 1
ATOM 2657 N N . ALA A 1 172 ? -10.083 -11.477 2.986 1.00 9.56 317 ALA A N 1
ATOM 2658 C CA . ALA A 1 172 ? -9.782 -11.863 4.355 1.00 9.81 317 ALA A CA 1
ATOM 2659 C C . ALA A 1 172 ? -9.400 -10.648 5.210 1.00 9.83 317 ALA A C 1
ATOM 2660 O O . ALA A 1 172 ? -9.752 -10.580 6.392 1.00 10.32 317 ALA A O 1
ATOM 2667 N N . GLN A 1 173 ? -8.690 -9.688 4.629 1.00 9.18 318 GLN A N 1
ATOM 2668 C CA . GLN A 1 173 ? -8.332 -8.489 5.378 1.00 9.67 318 GLN A CA 1
ATOM 2669 C C . GLN A 1 173 ? -9.564 -7.661 5.707 1.00 9.10 318 GLN A C 1
ATOM 2670 O O . GLN A 1 173 ? -9.677 -7.147 6.820 1.00 9.69 318 GLN A O 1
ATOM 2684 N N . ILE A 1 174 ? -10.484 -7.532 4.755 1.00 8.10 319 ILE A N 1
ATOM 2685 C CA . ILE A 1 174 ? -11.729 -6.824 5.021 1.00 8.36 319 ILE A CA 1
ATOM 2686 C C . ILE A 1 174 ? -12.508 -7.556 6.120 1.00 8.36 319 ILE A C 1
ATOM 2687 O O . ILE A 1 174 ? -12.993 -6.934 7.064 1.00 8.55 319 ILE A O 1
ATOM 2703 N N . ASP A 1 175 ? -12.616 -8.882 6.011 1.00 8.58 320 ASP A N 1
ATOM 2704 C CA . ASP A 1 175 ? -13.332 -9.653 7.016 1.00 8.80 320 ASP A CA 1
ATOM 2705 C C . ASP A 1 175 ? -12.729 -9.442 8.401 1.00 8.80 320 ASP A C 1
ATOM 2706 O O . ASP A 1 175 ? -13.453 -9.362 9.393 1.00 8.99 320 ASP A O 1
ATOM 2715 N N . LYS A 1 176 ? -11.409 -9.398 8.482 1.00 8.78 321 LYS A N 1
ATOM 2716 C CA . LYS A 1 176 ? -10.760 -9.255 9.773 1.00 9.15 321 LYS A CA 1
ATOM 2717 C C . LYS A 1 176 ? -11.151 -7.918 10.415 1.00 8.48 321 LYS A C 1
ATOM 2718 O O . LYS A 1 176 ? -11.449 -7.850 11.604 1.00 9.01 321 LYS A O 1
ATOM 2737 N N . GLU A 1 177 ? -11.151 -6.849 9.630 1.00 7.65 322 GLU A N 1
ATOM 2738 C CA . GLU A 1 177 ? -11.582 -5.549 10.138 1.00 7.42 322 GLU A CA 1
ATOM 2739 C C . GLU A 1 177 ? -13.003 -5.643 10.675 1.00 7.46 322 GLU A C 1
ATOM 2740 O O . GLU A 1 177 ? -13.298 -5.173 11.777 1.00 7.96 322 GLU A O 1
ATOM 2752 N N . LEU A 1 178 ? -13.904 -6.235 9.905 1.00 7.42 323 LEU A N 1
ATOM 2753 C CA . LEU A 1 178 ? -15.289 -6.318 10.333 1.00 8.17 323 LEU A CA 1
ATOM 2754 C C . LEU A 1 178 ? -15.433 -7.149 11.609 1.00 8.60 323 LEU A C 1
ATOM 2755 O O . LEU A 1 178 ? -16.266 -6.832 12.460 1.00 9.25 323 LEU A O 1
ATOM 2771 N N . SER A 1 179 ? -14.610 -8.191 11.750 1.00 8.57 324 SER A N 1
ATOM 2772 C CA . SER A 1 179 ? -14.634 -9.034 12.940 1.00 9.72 324 SER A CA 1
ATOM 2773 C C . SER A 1 179 ? -14.182 -8.275 14.180 1.00 9.93 324 SER A C 1
ATOM 2774 O O . SER A 1 179 ? -14.507 -8.664 15.291 1.00 11.16 324 SER A O 1
ATOM 2782 N N . GLN A 1 180 ? -13.432 -7.199 13.973 1.00 9.29 325 GLN A N 1
ATOM 2783 C CA . GLN A 1 180 ? -12.978 -6.318 15.042 1.00 9.88 325 GLN A CA 1
ATOM 2784 C C . GLN A 1 180 ? -13.872 -5.086 15.197 1.00 9.64 325 GLN A C 1
ATOM 2785 O O . GLN A 1 180 ? -13.513 -4.135 15.888 1.00 10.64 325 GLN A O 1
ATOM 2799 N N . ASN A 1 181 ? -15.048 -5.111 14.574 1.00 9.62 326 ASN A N 1
ATOM 2800 C CA . ASN A 1 181 ? -15.971 -3.977 14.599 1.00 10.28 326 ASN A CA 1
ATOM 2801 C C . ASN A 1 181 ? -15.305 -2.689 14.124 1.00 9.09 326 ASN A C 1
ATOM 2802 O O . ASN A 1 181 ? -15.484 -1.619 14.705 1.00 9.54 326 ASN A O 1
ATOM 2813 N N . GLN A 1 182 ? -14.551 -2.814 13.040 1.00 8.07 327 GLN A N 1
ATOM 2814 C CA . GLN A 1 182 ? -13.849 -1.689 12.429 1.00 7.78 327 GLN A CA 1
ATOM 2815 C C . GLN A 1 182 ? -14.310 -1.478 10.992 1.00 7.79 327 GLN A C 1
ATOM 2816 O O . GLN A 1 182 ? -13.876 -2.180 10.102 1.00 8.50 327 GLN A O 1
ATOM 2830 N N . PRO A 1 183 ? -15.207 -0.508 10.763 1.00 7.43 328 PRO A N 1
ATOM 2831 C CA . PRO A 1 183 ? -15.551 -0.160 9.383 1.00 7.53 328 PRO A CA 1
ATOM 2832 C C . PRO A 1 183 ? -14.298 0.184 8.586 1.00 7.01 328 PRO A C 1
ATOM 2833 O O . PRO A 1 183 ? -13.301 0.676 9.123 1.00 7.47 328 PRO A O 1
ATOM 2844 N N . VAL A 1 184 ? -14.370 -0.083 7.291 1.00 7.14 329 VAL A N 1
ATOM 2845 C CA . VAL A 1 184 ? -13.250 0.046 6.368 1.00 6.83 329 VAL A CA 1
ATOM 2846 C C . VAL A 1 184 ? -13.513 1.151 5.357 1.00 6.59 329 VAL A C 1
ATOM 2847 O O . VAL A 1 184 ? -14.586 1.209 4.754 1.00 7.06 329 VAL A O 1
ATOM 2860 N N . TYR A 1 185 ? -12.534 2.030 5.150 1.00 6.51 330 TYR A N 1
ATOM 2861 C CA . TYR A 1 185 ? -12.594 3.028 4.106 1.00 6.69 330 TYR A CA 1
ATOM 2862 C C . TYR A 1 185 ? -12.205 2.344 2.810 1.00 6.64 330 TYR A C 1
ATOM 2863 O O . TYR A 1 185 ? -11.231 1.583 2.790 1.00 6.76 330 TYR A O 1
ATOM 2881 N N . TYR A 1 186 ? -12.929 2.598 1.732 1.00 6.65 331 TYR A N 1
ATOM 2882 C CA . TYR A 1 186 ? -12.697 1.868 0.494 1.00 6.87 331 TYR A CA 1
ATOM 2883 C C . TYR A 1 186 ? -12.927 2.802 -0.672 1.00 7.28 331 TYR A C 1
ATOM 2884 O O . TYR A 1 186 ? -13.780 3.701 -0.609 1.00 7.56 331 TYR A O 1
ATOM 2902 N N . GLN A 1 187 ? -12.206 2.599 -1.761 1.00 7.09 332 GLN A N 1
ATOM 2903 C CA . GLN A 1 187 ? -12.460 3.382 -2.961 1.00 7.67 332 GLN A CA 1
ATOM 2904 C C . GLN A 1 187 ? -12.144 2.569 -4.202 1.00 7.85 332 GLN A C 1
ATOM 2905 O O . GLN A 1 187 ? -11.391 1.591 -4.183 1.00 7.79 332 GLN A O 1
ATOM 2919 N N . GLY A 1 188 ? -12.726 3.006 -5.306 1.00 7.99 333 GLY A N 1
ATOM 2920 C CA . GLY A 1 188 ? -12.440 2.412 -6.594 1.00 8.99 333 GLY A CA 1
ATOM 2921 C C . GLY A 1 188 ? -12.774 3.369 -7.716 1.00 9.50 333 GLY A C 1
ATOM 2922 O O . GLY A 1 188 ? -13.370 4.418 -7.508 1.00 9.80 333 GLY A O 1
ATOM 2926 N N . VAL A 1 189 ? -12.428 2.968 -8.935 1.00 9.70 334 VAL A N 1
ATOM 2927 C CA . VAL A 1 189 ? -12.534 3.848 -10.088 1.00 10.84 334 VAL A CA 1
ATOM 2928 C C . VAL A 1 189 ? -13.307 3.143 -11.188 1.00 11.45 334 VAL A C 1
ATOM 2929 O O . VAL A 1 189 ? -13.041 1.995 -11.513 1.00 13.14 334 VAL A O 1
ATOM 2942 N N . GLY A 1 190 ? -14.265 3.843 -11.776 1.00 13.25 335 GLY A N 1
ATOM 2943 C CA . GLY A 1 190 ? -15.019 3.316 -12.896 1.00 16.33 335 GLY A CA 1
ATOM 2944 C C . GLY A 1 190 ? -14.642 4.015 -14.176 1.00 19.65 335 GLY A C 1
ATOM 2945 O O . GLY A 1 190 ? -13.662 4.755 -14.215 1.00 20.48 335 GLY A O 1
ATOM 2949 N N . LYS A 1 191 ? -15.439 3.788 -15.217 1.00 21.47 336 LYS A N 1
ATOM 2950 C CA . LYS A 1 191 ? -15.107 4.245 -16.563 1.00 22.70 336 LYS A CA 1
ATOM 2951 C C . LYS A 1 191 ? -15.026 5.755 -16.642 1.00 23.81 336 LYS A C 1
ATOM 2952 O O . LYS A 1 191 ? -14.215 6.309 -17.391 1.00 25.97 336 LYS A O 1
ATOM 2956 N N . VAL A 1 192 ? -15.879 6.429 -15.885 1.00 21.59 337 VAL A N 1
ATOM 2957 C CA . VAL A 1 192 ? -15.947 7.878 -15.976 1.00 21.47 337 VAL A CA 1
ATOM 2958 C C . VAL A 1 192 ? -16.028 8.471 -14.581 1.00 21.76 337 VAL A C 1
ATOM 2959 O O . VAL A 1 192 ? -16.864 9.331 -14.302 1.00 25.69 337 VAL A O 1
ATOM 2972 N N . GLY A 1 193 ? -15.156 7.992 -13.701 1.00 18.92 338 GLY A N 1
ATOM 2973 C CA . GLY A 1 193 ? -15.029 8.561 -12.378 1.00 16.41 338 GLY A CA 1
ATOM 2974 C C . GLY A 1 193 ? -14.907 7.536 -11.277 1.00 16.29 338 GLY A C 1
ATOM 2975 O O . GLY A 1 193 ? -15.384 6.403 -11.394 1.00 17.45 338 GLY A O 1
ATOM 2979 N N . GLY A 1 194 ? -14.253 7.942 -10.197 1.00 15.10 339 GLY A N 1
ATOM 2980 C CA . GLY A 1 194 ? -14.154 7.119 -9.005 1.00 14.28 339 GLY A CA 1
ATOM 2981 C C . GLY A 1 194 ? -14.959 7.642 -7.829 1.00 12.63 339 GLY A C 1
ATOM 2982 O O . GLY A 1 194 ? -15.545 8.719 -7.877 1.00 14.45 339 GLY A O 1
ATOM 2986 N N . HIS A 1 195 ? -14.964 6.865 -6.755 1.00 9.75 340 HIS A N 1
ATOM 2987 C CA . HIS A 1 195 ? -15.784 7.155 -5.593 1.00 8.09 340 HIS A CA 1
ATOM 2988 C C . HIS A 1 195 ? -15.171 6.420 -4.407 1.00 8.06 340 HIS A C 1
ATOM 2989 O O . HIS A 1 195 ? -14.489 5.407 -4.555 1.00 9.15 340 HIS A O 1
ATOM 3004 N N . ALA A 1 196 ? -15.431 6.952 -3.233 1.00 7.33 341 ALA A N 1
ATOM 3005 C CA . ALA A 1 196 ? -14.987 6.414 -1.962 1.00 7.15 341 ALA A CA 1
ATOM 3006 C C . ALA A 1 196 ? -16.199 6.215 -1.074 1.00 6.84 341 ALA A C 1
ATOM 3007 O O . ALA A 1 196 ? -17.211 6.932 -1.199 1.00 6.94 341 ALA A O 1
ATOM 3014 N N . PHE A 1 197 ? -16.106 5.229 -0.194 1.00 6.66 342 PHE A N 1
ATOM 3015 C CA . PHE A 1 197 ? -17.263 4.740 0.524 1.00 6.30 342 PHE A CA 1
ATOM 3016 C C . PHE A 1 197 ? -16.780 3.887 1.701 1.00 6.39 342 PHE A C 1
ATOM 3017 O O . PHE A 1 197 ? -15.573 3.790 1.960 1.00 6.94 342 PHE A O 1
ATOM 3034 N N . VAL A 1 198 ? -17.714 3.296 2.444 1.00 6.75 343 VAL A N 1
ATOM 3035 C CA . VAL A 1 198 ? -17.394 2.521 3.634 1.00 6.94 343 VAL A CA 1
ATOM 3036 C C . VAL A 1 198 ? -17.922 1.103 3.467 1.00 6.76 343 VAL A C 1
ATOM 3037 O O . VAL A 1 198 ? -19.078 0.899 3.073 1.00 7.20 343 VAL A O 1
ATOM 3050 N N . ILE A 1 199 ? -17.063 0.125 3.753 1.00 6.82 344 ILE A N 1
ATOM 3051 C CA . ILE A 1 199 ? -17.482 -1.255 3.885 1.00 7.33 344 ILE A CA 1
ATOM 3052 C C . ILE A 1 199 ? -17.676 -1.539 5.368 1.00 6.73 344 ILE A C 1
ATOM 3053 O O . ILE A 1 199 ? -16.749 -1.357 6.158 1.00 7.29 344 ILE A O 1
ATOM 3069 N N . ASP A 1 200 ? -18.871 -2.003 5.749 1.00 6.89 345 ASP A N 1
ATOM 3070 C CA . ASP A 1 200 ? -19.194 -2.141 7.164 1.00 7.36 345 ASP A CA 1
ATOM 3071 C C . ASP A 1 200 ? -20.009 -3.379 7.490 1.00 7.30 345 ASP A C 1
ATOM 3072 O O . ASP A 1 200 ? -20.585 -3.456 8.551 1.00 7.71 345 ASP A O 1
ATOM 3081 N N . GLY A 1 201 ? -20.031 -4.372 6.611 1.00 7.63 346 GLY A N 1
ATOM 3082 C CA . GLY A 1 201 ? -20.729 -5.603 6.923 1.00 7.62 346 GLY A CA 1
ATOM 3083 C C . GLY A 1 201 ? -20.534 -6.610 5.816 1.00 7.93 346 GLY A C 1
ATOM 3084 O O . GLY A 1 201 ? -19.867 -6.321 4.821 1.00 7.72 346 GLY A O 1
ATOM 3088 N N . ALA A 1 202 ? -21.111 -7.795 5.992 1.00 8.69 347 ALA A N 1
ATOM 3089 C CA . ALA A 1 202 ? -20.933 -8.908 5.058 1.00 9.61 347 ALA A CA 1
ATOM 3090 C C . ALA A 1 202 ? -22.080 -9.890 5.243 1.00 10.45 347 ALA A C 1
ATOM 3091 O O . ALA A 1 202 ? -22.578 -10.049 6.359 1.00 11.11 347 ALA A O 1
ATOM 3098 N N . ASP A 1 203 ? -22.490 -10.551 4.161 1.00 10.72 348 ASP A N 1
ATOM 3099 C CA . ASP A 1 203 ? -23.684 -11.411 4.212 1.00 12.31 348 ASP A CA 1
ATOM 3100 C C . ASP A 1 203 ? -23.418 -12.907 4.113 1.00 12.79 348 ASP A C 1
ATOM 3101 O O . ASP A 1 203 ? -24.365 -13.692 4.102 1.00 13.68 348 ASP A O 1
ATOM 3110 N N . GLY A 1 204 ? -22.147 -13.297 4.074 1.00 12.36 349 GLY A N 1
ATOM 3111 C CA . GLY A 1 204 ? -21.780 -14.700 3.941 1.00 13.36 349 GLY A CA 1
ATOM 3112 C C . GLY A 1 204 ? -21.847 -15.256 2.524 1.00 13.57 349 GLY A C 1
ATOM 3113 O O . GLY A 1 204 ? -21.535 -16.426 2.300 1.00 14.87 349 GLY A O 1
ATOM 3117 N N . ARG A 1 205 ? -22.255 -14.416 1.574 1.00 13.87 350 ARG A N 1
ATOM 3118 C CA . ARG A 1 205 ? -22.367 -14.810 0.174 1.00 14.33 350 ARG A CA 1
ATOM 3119 C C . ARG A 1 205 ? -21.189 -14.286 -0.642 1.00 11.88 350 ARG A C 1
ATOM 3120 O O . ARG A 1 205 ? -21.236 -14.328 -1.861 1.00 12.23 350 ARG A O 1
ATOM 3141 N N . ASN A 1 206 ? -20.146 -13.777 0.021 1.00 11.70 351 ASN A N 1
ATOM 3142 C CA . ASN A 1 206 ? -19.048 -13.038 -0.626 1.00 11.35 351 ASN A CA 1
ATOM 3143 C C . ASN A 1 206 ? -19.476 -11.637 -1.116 1.00 10.24 351 ASN A C 1
ATOM 3144 O O . ASN A 1 206 ? -18.836 -11.031 -1.977 1.00 11.77 351 ASN A O 1
ATOM 3155 N N . PHE A 1 207 ? -20.553 -11.134 -0.517 1.00 9.63 352 PHE A N 1
ATOM 3156 C CA . PHE A 1 207 ? -20.986 -9.755 -0.688 1.00 9.73 352 PHE A CA 1
ATOM 3157 C C . PHE A 1 207 ? -20.693 -8.973 0.595 1.00 9.01 352 PHE A C 1
ATOM 3158 O O . PHE A 1 207 ? -20.672 -9.530 1.691 1.00 9.99 352 PHE A O 1
ATOM 3175 N N . TYR A 1 208 ? -20.515 -7.676 0.435 1.00 7.53 353 TYR A N 1
ATOM 3176 C CA . TYR A 1 208 ? -20.196 -6.774 1.527 1.00 7.15 353 TYR A CA 1
ATOM 3177 C C . TYR A 1 208 ? -21.223 -5.668 1.576 1.00 7.25 353 TYR A C 1
ATOM 3178 O O . TYR A 1 208 ? -21.735 -5.214 0.556 1.00 7.72 353 TYR A O 1
ATOM 3196 N N . HIS A 1 209 ? -21.519 -5.210 2.780 1.00 7.13 354 HIS A N 1
ATOM 3197 C CA . HIS A 1 209 ? -22.399 -4.070 2.942 1.00 7.39 354 HIS A CA 1
ATOM 3198 C C . HIS A 1 209 ? -21.626 -2.785 2.710 1.00 6.56 354 HIS A C 1
ATOM 3199 O O . HIS A 1 209 ? -20.547 -2.599 3.274 1.00 6.96 354 HIS A O 1
ATOM 3214 N N . VAL A 1 210 ? -22.204 -1.931 1.876 1.00 6.49 355 VAL A N 1
ATOM 3215 C CA . VAL A 1 210 ? -21.593 -0.672 1.481 1.00 6.69 355 VAL A CA 1
ATOM 3216 C C . VAL A 1 210 ? -22.488 0.484 1.902 1.00 6.59 355 VAL A C 1
ATOM 3217 O O . VAL A 1 210 ? -23.709 0.477 1.647 1.00 7.07 355 VAL A O 1
ATOM 3230 N N . ASN A 1 211 ? -21.858 1.495 2.490 1.00 6.48 356 ASN A N 1
ATOM 3231 C CA . ASN A 1 211 ? -22.468 2.788 2.718 1.00 6.93 356 ASN A CA 1
ATOM 3232 C C . ASN A 1 211 ? -21.780 3.774 1.784 1.00 6.66 356 ASN A C 1
ATOM 3233 O O . ASN A 1 211 ? -20.581 4.080 1.945 1.00 6.63 356 ASN A O 1
ATOM 3244 N N . TRP A 1 212 ? -22.519 4.227 0.782 1.00 6.73 357 TRP A N 1
ATOM 3245 C CA . TRP A 1 212 ? -21.939 5.019 -0.295 1.00 6.59 357 TRP A CA 1
ATOM 3246 C C . TRP A 1 212 ? -21.729 6.471 0.073 1.00 6.98 357 TRP A C 1
ATOM 3247 O O . TRP A 1 212 ? -21.133 7.203 -0.695 1.00 7.55 357 TRP A O 1
ATOM 3268 N N . GLY A 1 213 ? -22.239 6.917 1.215 1.00 6.67 358 GLY A N 1
ATOM 3269 C CA . GLY A 1 213 ? -22.041 8.297 1.614 1.00 6.83 358 GLY A CA 1
ATOM 3270 C C . GLY A 1 213 ? -22.976 9.275 0.919 1.00 6.98 358 GLY A C 1
ATOM 3271 O O . GLY A 1 213 ? -22.683 10.461 0.835 1.00 7.41 358 GLY A O 1
ATOM 3275 N N . TRP A 1 214 ? -24.137 8.780 0.498 1.00 7.38 359 TRP A N 1
ATOM 3276 C CA . TRP A 1 214 ? -25.150 9.577 -0.186 1.00 7.96 359 TRP A CA 1
ATOM 3277 C C . TRP A 1 214 ? -26.431 9.605 0.636 1.00 8.22 359 TRP A C 1
ATOM 3278 O O . TRP A 1 214 ? -27.543 9.619 0.120 1.00 9.67 359 TRP A O 1
ATOM 3299 N N . GLY A 1 215 ? -26.269 9.648 1.946 1.00 8.71 360 GLY A N 1
ATOM 3300 C CA . GLY A 1 215 ? -27.400 9.743 2.845 1.00 9.56 360 GLY A CA 1
ATOM 3301 C C . GLY A 1 215 ? -28.258 8.498 2.897 1.00 11.12 360 GLY A C 1
ATOM 3302 O O . GLY A 1 215 ? -29.361 8.549 3.418 1.00 16.28 360 GLY A O 1
ATOM 3306 N N . GLY A 1 216 ? -27.770 7.390 2.368 1.00 9.65 361 GLY A N 1
ATOM 3307 C CA . GLY A 1 216 ? -28.519 6.151 2.342 1.00 10.24 361 GLY A CA 1
ATOM 3308 C C . GLY A 1 216 ? -28.801 5.650 0.940 1.00 9.23 361 GLY A C 1
ATOM 3309 O O . GLY A 1 216 ? -29.030 4.463 0.738 1.00 9.31 361 GLY A O 1
ATOM 3313 N N . VAL A 1 217 ? -28.796 6.551 -0.030 1.00 9.41 362 VAL A N 1
ATOM 3314 C CA . VAL A 1 217 ? -29.070 6.165 -1.407 1.00 9.89 362 VAL A CA 1
ATOM 3315 C C . VAL A 1 217 ? -28.130 5.029 -1.846 1.00 8.61 362 VAL A C 1
ATOM 3316 O O . VAL A 1 217 ? -26.914 5.153 -1.736 1.00 8.75 362 VAL A O 1
ATOM 3329 N N . SER A 1 218 ? -28.731 3.948 -2.338 1.00 8.18 363 SER A N 1
ATOM 3330 C CA . SER A 1 218 ? -28.058 2.771 -2.881 1.00 8.17 363 SER A CA 1
ATOM 3331 C C . SER A 1 218 ? -27.302 1.900 -1.886 1.00 7.61 363 SER A C 1
ATOM 3332 O O . SER A 1 218 ? -26.714 0.897 -2.294 1.00 7.58 363 SER A O 1
ATOM 3340 N N . ASP A 1 219 ? -27.337 2.227 -0.604 1.00 7.46 364 ASP A N 1
ATOM 3341 C CA . ASP A 1 219 ? -26.634 1.373 0.349 1.00 7.69 364 ASP A CA 1
ATOM 3342 C C . ASP A 1 219 ? -27.193 -0.048 0.261 1.00 7.72 364 ASP A C 1
ATOM 3343 O O . ASP A 1 219 ? -28.399 -0.246 0.016 1.00 7.89 364 ASP A O 1
ATOM 3352 N N . GLY A 1 220 ? -26.340 -1.048 0.450 1.00 7.08 365 GLY A N 1
ATOM 3353 C CA . GLY A 1 220 ? -26.770 -2.424 0.318 1.00 7.07 365 GLY A CA 1
ATOM 3354 C C . GLY A 1 220 ? -25.583 -3.343 0.185 1.00 7.19 365 GLY A C 1
ATOM 3355 O O . GLY A 1 220 ? -24.458 -2.969 0.524 1.00 7.68 365 GLY A O 1
ATOM 3359 N N . PHE A 1 221 ? -25.839 -4.547 -0.315 1.00 7.20 366 PHE A N 1
ATOM 3360 C CA . PHE A 1 221 ? -24.815 -5.576 -0.443 1.00 7.75 366 PHE A CA 1
ATOM 3361 C C . PHE A 1 221 ? -24.286 -5.668 -1.853 1.00 7.66 366 PHE A C 1
ATOM 3362 O O . PHE A 1 221 ? -25.064 -5.771 -2.801 1.00 8.90 366 PHE A O 1
ATOM 3379 N N . PHE A 1 222 ? -22.963 -5.666 -1.966 1.00 7.32 367 PHE A N 1
ATOM 3380 C CA . PHE A 1 222 ? -22.282 -5.679 -3.244 1.00 7.50 367 PHE A CA 1
ATOM 3381 C C . PHE A 1 222 ? -21.064 -6.569 -3.161 1.00 7.84 367 PHE A C 1
ATOM 3382 O O . PHE A 1 222 ? -20.385 -6.637 -2.134 1.00 8.12 367 PHE A O 1
ATOM 3399 N N . ARG A 1 223 ? -20.766 -7.247 -4.258 1.00 7.90 368 ARG A N 1
ATOM 3400 C CA . ARG A 1 223 ? -19.485 -7.912 -4.437 1.00 8.88 368 ARG A CA 1
ATOM 3401 C C . ARG A 1 223 ? -18.426 -6.866 -4.726 1.00 8.48 368 ARG A C 1
ATOM 3402 O O . ARG A 1 223 ? -18.704 -5.848 -5.359 1.00 8.72 368 ARG A O 1
ATOM 3415 N N . LEU A 1 224 ? -17.199 -7.111 -4.276 1.00 9.16 369 LEU A N 1
ATOM 3416 C CA . LEU A 1 224 ? -16.142 -6.125 -4.437 1.00 10.02 369 LEU A CA 1
ATOM 3417 C C . LEU A 1 224 ? -15.678 -5.961 -5.887 1.00 11.33 369 LEU A C 1
ATOM 3418 O O . LEU A 1 224 ? -15.032 -4.965 -6.225 1.00 12.44 369 LEU A O 1
ATOM 3434 N N . ASP A 1 225 ? -16.048 -6.901 -6.754 1.00 11.41 370 ASP A N 1
ATOM 3435 C CA . ASP A 1 225 ? -15.808 -6.745 -8.186 1.00 12.64 370 ASP A CA 1
ATOM 3436 C C . ASP A 1 225 ? -17.069 -6.292 -8.941 1.00 11.01 370 ASP A C 1
ATOM 3437 O O . ASP A 1 225 ? -17.087 -6.309 -10.168 1.00 11.79 370 ASP A O 1
ATOM 3446 N N . ALA A 1 226 ? -18.091 -5.841 -8.213 1.00 9.45 371 ALA A N 1
ATOM 3447 C CA . ALA A 1 226 ? -19.294 -5.302 -8.834 1.00 9.63 371 ALA A CA 1
ATOM 3448 C C . ALA A 1 226 ? -19.876 -4.209 -7.945 1.00 8.91 371 ALA A C 1
ATOM 3449 O O . ALA A 1 226 ? -21.026 -4.276 -7.495 1.00 9.33 371 ALA A O 1
ATOM 3456 N N . LEU A 1 227 ? -19.041 -3.206 -7.680 1.00 8.81 372 LEU A N 1
ATOM 3457 C CA . LEU A 1 227 ? -19.398 -2.067 -6.853 1.00 8.64 372 LEU A CA 1
ATOM 3458 C C . LEU A 1 227 ? -20.157 -1.078 -7.727 1.00 8.94 372 LEU A C 1
ATOM 3459 O O . LEU A 1 227 ? -19.632 -0.061 -8.175 1.00 9.61 372 LEU A O 1
ATOM 3475 N N . ASN A 1 228 ? -21.412 -1.429 -7.980 1.00 8.86 373 ASN A N 1
ATOM 3476 C CA . ASN A 1 228 ? -22.224 -0.829 -9.034 1.00 9.48 373 ASN A CA 1
ATOM 3477 C C . ASN A 1 228 ? -23.570 -0.364 -8.502 1.00 9.34 373 ASN A C 1
ATOM 3478 O O . ASN A 1 228 ? -24.614 -0.969 -8.771 1.00 10.73 373 ASN A O 1
ATOM 3489 N N . PRO A 1 229 ? -23.575 0.724 -7.741 1.00 9.24 374 PRO A N 1
ATOM 3490 C CA . PRO A 1 229 ? -24.853 1.228 -7.241 1.00 9.77 374 PRO A CA 1
ATOM 3491 C C . PRO A 1 229 ? -25.764 1.678 -8.379 1.00 9.71 374 PRO A C 1
ATOM 3492 O O . PRO A 1 229 ? -25.283 2.147 -9.401 1.00 11.67 374 PRO A O 1
ATOM 3503 N N . SER A 1 230 ? -27.072 1.520 -8.214 1.00 10.13 375 SER A N 1
ATOM 3504 C CA . SER A 1 230 ? -28.018 1.897 -9.261 1.00 12.90 375 SER A CA 1
ATOM 3505 C C . SER A 1 230 ? -28.236 3.416 -9.219 1.00 13.99 375 SER A C 1
ATOM 3506 O O . SER A 1 230 ? -27.749 4.147 -10.080 1.00 16.57 375 SER A O 1
ATOM 3514 N N . ALA A 1 231 ? -28.926 3.906 -8.202 1.00 15.02 376 ALA A N 1
ATOM 3515 C CA . ALA A 1 231 ? -29.072 5.345 -8.019 1.00 13.96 376 ALA A CA 1
ATOM 3516 C C . ALA A 1 231 ? -27.732 5.931 -7.564 1.00 14.11 376 ALA A C 1
ATOM 3517 O O . ALA A 1 231 ? -27.073 5.393 -6.681 1.00 15.66 376 ALA A O 1
ATOM 3524 N N . LEU A 1 232 ? -27.332 7.044 -8.165 1.00 15.26 377 LEU A N 1
ATOM 3525 C CA . LEU A 1 232 ? -26.056 7.662 -7.846 1.00 16.20 377 LEU A CA 1
ATOM 3526 C C . LEU A 1 232 ? -26.268 9.003 -7.167 1.00 16.57 377 LEU A C 1
ATOM 3527 O O . LEU A 1 232 ? -27.171 9.767 -7.525 1.00 19.80 377 LEU A O 1
ATOM 3543 N N . GLY A 1 233 ? -25.405 9.293 -6.204 1.00 16.07 378 GLY A N 1
ATOM 3544 C CA . GLY A 1 233 ? -25.407 10.570 -5.529 1.00 14.94 378 GLY A CA 1
ATOM 3545 C C . GLY A 1 233 ? -24.325 11.470 -6.081 1.00 14.76 378 GLY A C 1
ATOM 3546 O O . GLY A 1 233 ? -23.762 11.228 -7.146 1.00 15.40 378 GLY A O 1
ATOM 3550 N N . THR A 1 234 ? -24.021 12.515 -5.331 1.00 15.09 379 THR A N 1
ATOM 3551 C CA . THR A 1 234 ? -23.073 13.521 -5.774 1.00 14.70 379 THR A CA 1
ATOM 3552 C C . THR A 1 234 ? -21.695 12.882 -5.981 1.00 14.41 379 THR A C 1
ATOM 3553 O O . THR A 1 234 ? -21.204 12.120 -5.134 1.00 14.59 379 THR A O 1
ATOM 3564 N N . GLY A 1 235 ? -21.071 13.190 -7.117 1.00 15.86 380 GLY A N 1
ATOM 3565 C CA . GLY A 1 235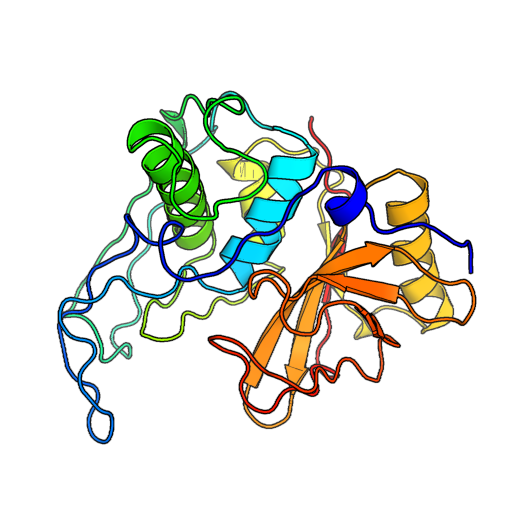 ? -19.773 12.633 -7.456 1.00 15.75 380 GLY A CA 1
ATOM 3566 C C . GLY A 1 235 ? -19.819 11.192 -7.945 1.00 15.89 380 GLY A C 1
ATOM 3567 O O . GLY A 1 235 ? -18.774 10.556 -8.099 1.00 16.25 380 GLY A O 1
ATOM 3571 N N . GLY A 1 236 ? -21.009 10.669 -8.218 1.00 15.82 381 GLY A N 1
ATOM 3572 C CA . GLY A 1 236 ? -21.148 9.262 -8.553 1.00 15.27 381 GLY A CA 1
ATOM 3573 C C . GLY A 1 236 ? -20.643 8.837 -9.921 1.00 15.75 381 GLY A C 1
ATOM 3574 O O . GLY A 1 236 ? -20.537 7.640 -10.186 1.00 16.37 381 GLY A O 1
ATOM 3578 N N . GLY A 1 237 ? -20.342 9.794 -10.796 1.00 16.43 382 GLY A N 1
ATOM 3579 C CA . GLY A 1 237 ? -19.844 9.468 -12.123 1.00 17.01 382 GLY A CA 1
ATOM 3580 C C . GLY A 1 237 ? -20.813 8.557 -12.852 1.00 17.51 382 GLY A C 1
ATOM 3581 O O . GLY A 1 237 ? -22.006 8.859 -12.912 1.00 18.52 382 GLY A O 1
ATOM 3585 N N . ALA A 1 238 ? -20.323 7.454 -13.422 1.00 18.99 383 ALA A N 1
ATOM 3586 C CA . ALA A 1 238 ? -21.220 6.441 -13.977 1.00 19.45 383 ALA A CA 1
ATOM 3587 C C . ALA A 1 238 ? -21.190 5.150 -13.159 1.00 18.20 383 ALA A C 1
ATOM 3588 O O . ALA A 1 238 ? -21.517 4.081 -13.670 1.00 18.84 383 ALA A O 1
ATOM 3595 N N . GLY A 1 239 ? -20.819 5.241 -11.888 1.00 17.12 384 GLY A N 1
ATOM 3596 C CA . GLY A 1 239 ? -20.825 4.069 -11.029 1.00 15.97 384 GLY A CA 1
ATOM 3597 C C . GLY A 1 239 ? -19.770 3.057 -11.438 1.00 15.06 384 GLY A C 1
ATOM 3598 O O . GLY A 1 239 ? -18.762 3.414 -12.074 1.00 15.84 384 GLY A O 1
ATOM 3602 N N . GLY A 1 240 ? -19.983 1.803 -11.041 1.00 14.54 385 GLY A N 1
ATOM 3603 C CA . GLY A 1 240 ? -19.074 0.720 -11.389 1.00 13.20 385 GLY A CA 1
ATOM 3604 C C . GLY A 1 240 ? -17.629 0.934 -10.955 1.00 12.71 385 GLY A C 1
ATOM 3605 O O . GLY A 1 240 ? -16.717 0.977 -11.778 1.00 13.02 385 GLY A O 1
ATOM 3609 N N . PHE A 1 241 ? -17.416 1.021 -9.646 1.00 10.33 386 PHE A N 1
ATOM 3610 C CA . PHE A 1 241 ? -16.138 1.450 -9.070 1.00 10.08 386 PHE A CA 1
ATOM 3611 C C . PHE A 1 241 ? -15.208 0.271 -8.844 1.00 10.71 386 PHE A C 1
ATOM 3612 O O . PHE A 1 241 ? -14.770 -0.019 -7.733 1.00 11.30 386 PHE A O 1
ATOM 3629 N N . ASN A 1 242 ? -14.893 -0.397 -9.941 1.00 10.59 387 ASN A N 1
ATOM 3630 C CA . ASN A 1 242 ? -14.278 -1.718 -9.884 1.00 11.65 387 ASN A CA 1
ATOM 3631 C C . ASN A 1 242 ? -12.787 -1.737 -10.163 1.00 12.41 387 ASN A C 1
ATOM 3632 O O . ASN A 1 242 ? -12.130 -2.751 -9.951 1.00 15.05 387 ASN A O 1
ATOM 3643 N N . GLY A 1 243 ? -12.238 -0.615 -10.608 1.00 11.39 388 GLY A N 1
ATOM 3644 C CA . GLY A 1 243 ? -10.824 -0.541 -10.913 1.00 11.05 388 GLY A CA 1
ATOM 3645 C C . GLY A 1 243 ? -10.014 0.160 -9.845 1.00 10.34 388 GLY A C 1
ATOM 3646 O O . GLY A 1 243 ? -10.535 0.917 -9.038 1.00 10.10 388 GLY A O 1
ATOM 3650 N N . TYR A 1 244 ? -8.718 -0.129 -9.848 1.00 11.58 389 TYR A N 1
ATOM 3651 C CA . TYR A 1 244 ? -7.745 0.552 -8.995 1.00 12.97 389 TYR A CA 1
ATOM 3652 C C . TYR A 1 244 ? -8.240 0.691 -7.564 1.00 11.67 389 TYR A C 1
ATOM 3653 O O . TYR A 1 244 ? -8.175 1.756 -6.968 1.00 13.12 389 TYR A O 1
ATOM 3671 N N . GLN A 1 245 ? -8.698 -0.409 -6.991 1.00 9.74 390 GLN A N 1
ATOM 3672 C CA . GLN A 1 245 ? -9.263 -0.346 -5.664 1.00 9.03 390 GLN A CA 1
ATOM 3673 C C . GLN A 1 245 ? -8.202 -0.266 -4.587 1.00 8.67 390 GLN A C 1
ATOM 3674 O O . GLN A 1 245 ? -7.118 -0.859 -4.692 1.00 8.86 390 GLN A O 1
ATOM 3688 N N . SER A 1 246 ? -8.532 0.461 -3.530 1.00 8.14 391 SER A N 1
ATOM 3689 C CA . SER A 1 246 ? -7.716 0.491 -2.344 1.00 7.69 391 SER A CA 1
ATOM 3690 C C . SER A 1 246 ? -8.618 0.705 -1.154 1.00 7.53 391 SER A C 1
ATOM 3691 O O . SER A 1 246 ? -9.805 1.055 -1.292 1.00 8.33 391 SER A O 1
ATOM 3699 N N . ALA A 1 247 ? -8.040 0.480 0.014 1.00 7.54 392 ALA A N 1
ATOM 3700 C CA . ALA A 1 247 ? -8.770 0.600 1.253 1.00 7.37 392 ALA A CA 1
ATOM 3701 C C . ALA A 1 247 ? -7.848 1.141 2.313 1.00 6.85 392 ALA A C 1
ATOM 3702 O O . ALA A 1 247 ? -6.615 1.079 2.188 1.00 7.40 392 ALA A O 1
ATOM 3709 N N . VAL A 1 248 ? -8.440 1.700 3.360 1.00 6.72 393 VAL A N 1
ATOM 3710 C CA . VAL A 1 248 ? -7.705 2.034 4.573 1.00 6.97 393 VAL A CA 1
ATOM 3711 C C . VAL A 1 248 ? -8.315 1.188 5.680 1.00 6.72 393 VAL A C 1
ATOM 3712 O O . VAL A 1 248 ? -9.532 1.234 5.932 1.00 7.18 393 VAL A O 1
ATOM 3725 N N . VAL A 1 249 ? -7.446 0.402 6.322 1.00 7.35 394 VAL A N 1
ATOM 3726 C CA . VAL A 1 249 ? -7.804 -0.557 7.350 1.00 7.51 394 VAL A CA 1
ATOM 3727 C C . VAL A 1 249 ? -7.036 -0.220 8.623 1.00 7.74 394 VAL A C 1
ATOM 3728 O O . VAL A 1 249 ? -6.187 0.677 8.652 1.00 8.10 394 VAL A O 1
ATOM 3741 N N . GLY A 1 250 ? -7.356 -0.927 9.693 1.00 7.83 395 GLY A N 1
ATOM 3742 C CA . GLY A 1 250 ? -6.733 -0.668 10.980 1.00 7.89 395 GLY A CA 1
ATOM 3743 C C . GLY A 1 250 ? -7.237 0.603 11.634 1.00 7.83 395 GLY A C 1
ATOM 3744 O O . GLY A 1 250 ? -6.562 1.152 12.516 1.00 8.19 395 GLY A O 1
ATOM 3748 N N . ILE A 1 251 ? -8.420 1.074 11.241 1.00 7.52 396 ILE A N 1
ATOM 3749 C CA . ILE A 1 251 ? -8.898 2.354 11.744 1.00 7.86 396 ILE A CA 1
ATOM 3750 C C . ILE A 1 251 ? -9.501 2.168 13.121 1.00 8.32 396 ILE A C 1
ATOM 3751 O O . ILE A 1 251 ? -10.585 1.599 13.285 1.00 8.67 396 ILE A O 1
ATOM 3767 N N . LYS A 1 252 ? -8.781 2.665 14.116 1.00 8.66 397 LYS A N 1
ATOM 3768 C CA . LYS A 1 252 ? -9.226 2.635 15.501 1.00 9.26 397 LYS A CA 1
ATOM 3769 C C . LYS A 1 252 ? -8.424 3.696 16.249 1.00 9.51 397 LYS A C 1
ATOM 3770 O O . LYS A 1 252 ? -7.358 4.111 15.803 1.00 9.42 397 LYS A O 1
ATOM 3789 N N . PRO A 1 253 ? -8.929 4.146 17.399 1.00 10.36 398 PRO A N 1
ATOM 3790 C CA . PRO A 1 253 ? -8.184 5.160 18.150 1.00 11.53 398 PRO A CA 1
ATOM 3791 C C . PRO A 1 253 ? -6.845 4.655 18.671 1.00 11.47 398 PRO A C 1
ATOM 3792 O O . PRO A 1 253 ? -6.611 3.450 18.821 1.00 11.39 398 PRO A O 1
ATOM 3803 N N . LEU A 1 254 ? -5.967 5.601 18.973 1.00 13.93 399 LEU A N 1
ATOM 3804 C CA . LEU A 1 254 ? -4.774 5.326 19.752 1.00 17.49 399 LEU A CA 1
ATOM 3805 C C . LEU A 1 254 ? -5.213 4.722 21.076 1.00 20.38 399 LEU A C 1
ATOM 3806 O O . LEU A 1 254 ? -6.311 5.026 21.553 1.00 22.93 399 LEU A O 1
#

Nearest PDB structures (foldseek):
  2uzj-assembly1_A  TM=9.896E-01  e=3.380E-53  Streptococcus pyogenes
  6uqd-assembly2_B  TM=9.799E-01  e=2.324E-53  Streptococcus pyogenes
  6uqd-assembly1_A  TM=9.967E-01  e=2.340E-52  Streptococcus pyogenes
  2uzj-assembly2_B  TM=9.874E-01  e=8.156E-52  Streptococcus pyogenes
  1dki-assembly3_C  TM=9.659E-01  e=3.501E-48  Streptococcus pyogenes

Foldseek 3Di:
DDFFPFLLVVQLAFAAFAPLLQVPADAFCADDPPDDDSHRGGFTLAQLLLQLLLLCLSFVADQAWCDKFKDFADPPQRRDDPGDMDIQPRRGDRQDSVLCGRDDDDPRDPSSSVSSNSSSNRSCRQQNWNTDNHIDGPHQVSSQCCCCRTGAADPLKHKDWPVVDDPVVVVVQCVVCLVVQRKKWKKFADDFAIAIWIFGTDHVPQWTFIRRRHRRQQTDTGHQQAQAGDDAHGRCTRGRRRHGMMMIGPTHHD